Protein AF-A0A4Q4V662-F1 (afdb_monomer)

Foldseek 3Di:
DPPQLVPAAAEAELFAAAEEDPDDPVLNRYDHPVRVVVSVVVVVVVVQVCCCVRVVDRDLPQWDKDKDWFQQADDPPDDRTWMWMWTADPVNSYIYIYTPHGQADLSSVVVVLVVDPDQKDKQADPQKDFPDDDPVVFLVLQQVVQPPPQQFHQFKEDEDDPVCFLVLVDCLQVVFPLSVVQQVVPFDWDGGPVGRPDTFTKGQDQFDDNHIMMGGSVLCCCQQPVDSNSDHGSDDSRVRSRVVSNVVVSVVNRSSNSYMYRQPPNRRDGTMDGNPVVPDDDPVVVVVVVVVVVVVVVVVVVVVVD

Solvent-accessible surface area (backbone atoms only — not comparable to full-atom values): 17093 Å² total; per-residue (Å²): 132,79,75,70,69,89,77,62,70,42,75,47,69,55,70,54,58,71,46,75,40,97,56,72,37,67,91,76,26,24,30,23,70,65,51,56,58,50,46,57,54,48,56,53,53,52,52,39,51,50,34,35,75,74,68,73,35,81,72,79,87,74,51,47,76,52,74,50,72,33,73,50,24,85,53,103,86,56,75,56,55,35,54,26,43,35,42,22,41,91,85,52,47,40,33,38,38,37,41,78,53,47,42,41,69,43,43,44,50,50,47,48,58,73,71,54,89,56,71,59,43,74,51,77,48,91,50,52,41,76,66,49,91,71,68,57,68,51,50,50,46,43,28,61,69,22,69,79,45,81,70,72,25,46,44,27,39,35,56,23,30,81,91,44,46,40,45,83,75,26,69,90,22,64,74,34,69,63,41,36,54,48,36,69,71,62,40,45,74,43,68,21,89,94,34,73,89,48,75,48,36,36,30,68,33,70,50,45,73,70,63,48,31,39,30,30,41,70,57,46,40,55,72,58,48,68,44,79,68,57,52,55,64,63,44,54,48,34,78,50,52,10,50,53,43,26,58,41,29,65,72,70,48,42,51,82,63,17,33,29,27,50,26,48,78,80,18,71,52,58,30,38,41,76,62,57,62,92,74,61,61,54,76,67,45,49,50,54,50,52,52,52,52,51,53,52,50,53,50,58,55,52,72,70,75,112

Structure (mmCIF, N/CA/C/O backbone):
data_AF-A0A4Q4V662-F1
#
_entry.id   AF-A0A4Q4V662-F1
#
loop_
_atom_site.group_PDB
_atom_site.id
_atom_site.type_symbol
_atom_site.label_atom_id
_atom_site.label_alt_id
_atom_site.label_comp_id
_atom_site.label_asym_id
_atom_site.label_entity_id
_atom_site.label_seq_id
_atom_site.pdbx_PDB_ins_code
_atom_site.Cartn_x
_atom_site.Cartn_y
_atom_site.Cartn_z
_atom_site.occupancy
_atom_site.B_iso_or_equiv
_atom_site.auth_seq_id
_atom_site.auth_comp_id
_atom_site.auth_asym_id
_atom_site.auth_atom_id
_atom_site.pdbx_PDB_model_num
ATOM 1 N N . MET A 1 1 ? 2.921 22.093 -4.731 1.00 27.72 1 MET A N 1
ATOM 2 C CA . MET A 1 1 ? 1.756 22.205 -5.634 1.00 27.72 1 MET A CA 1
ATOM 3 C C . MET A 1 1 ? 1.047 20.863 -5.575 1.00 27.72 1 MET A C 1
ATOM 5 O O . MET A 1 1 ? 1.498 19.914 -6.200 1.00 27.72 1 MET A O 1
ATOM 9 N N . LEU A 1 2 ? 0.056 20.738 -4.691 1.00 30.36 2 LEU A N 1
ATOM 10 C CA . LEU A 1 2 ? -0.769 19.536 -4.606 1.00 30.36 2 LEU A CA 1
ATOM 11 C C . LEU A 1 2 ? -1.528 19.441 -5.933 1.00 30.36 2 LEU A C 1
ATOM 13 O O . LEU A 1 2 ? -2.291 20.354 -6.249 1.00 30.36 2 LEU A O 1
ATOM 17 N N . LEU A 1 3 ? -1.300 18.381 -6.717 1.00 37.06 3 LEU A N 1
ATOM 18 C CA . LEU A 1 3 ? -2.318 17.898 -7.656 1.00 37.06 3 LEU A CA 1
ATOM 19 C C . LEU A 1 3 ? -3.638 17.954 -6.892 1.00 37.06 3 LEU A C 1
ATOM 21 O O . LEU A 1 3 ? -3.688 17.437 -5.774 1.00 37.06 3 LEU A O 1
ATOM 25 N N . SER A 1 4 ? -4.630 18.677 -7.416 1.00 36.75 4 SER A N 1
ATOM 26 C CA . SER A 1 4 ? -5.876 18.938 -6.701 1.00 36.75 4 SER A CA 1
ATOM 27 C C . SER A 1 4 ? -6.369 17.634 -6.080 1.00 36.75 4 SER A C 1
ATOM 29 O O . SER A 1 4 ? -6.682 16.687 -6.802 1.00 36.75 4 SER A O 1
ATOM 31 N N . SER A 1 5 ? -6.433 17.577 -4.751 1.00 46.03 5 SER A N 1
ATOM 32 C CA . SER A 1 5 ? -6.969 16.439 -3.997 1.00 46.03 5 SER A CA 1
ATOM 33 C C . SER A 1 5 ? -8.389 16.056 -4.439 1.00 46.03 5 SER A C 1
ATOM 35 O O . SER A 1 5 ? -8.833 14.955 -4.150 1.00 46.03 5 SER A O 1
ATOM 37 N N . ALA A 1 6 ? -9.047 16.922 -5.215 1.00 42.94 6 ALA A N 1
ATOM 38 C CA . ALA A 1 6 ? -10.372 16.801 -5.805 1.00 42.94 6 ALA A CA 1
ATOM 39 C C . ALA A 1 6 ? -10.644 15.569 -6.704 1.00 42.94 6 ALA A C 1
ATOM 41 O O . ALA A 1 6 ? -11.787 15.404 -7.118 1.00 42.94 6 ALA A O 1
ATOM 42 N N . GLN A 1 7 ? -9.666 14.708 -7.028 1.00 70.12 7 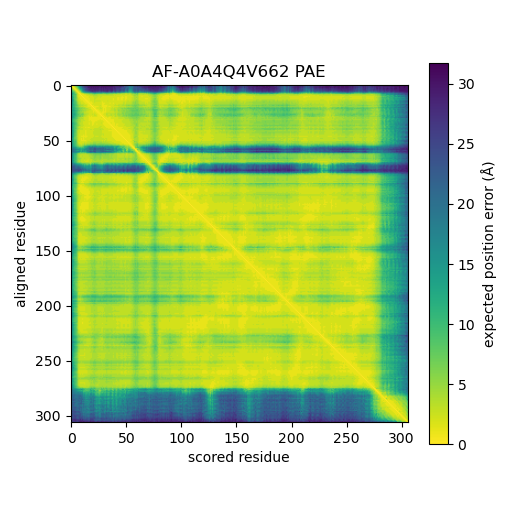GLN A N 1
ATOM 43 C CA . GLN A 1 7 ? -9.906 13.486 -7.830 1.00 70.12 7 GLN A CA 1
ATOM 44 C C . GLN A 1 7 ? -9.628 12.157 -7.104 1.00 70.12 7 GLN A C 1
ATOM 46 O O . GLN A 1 7 ? -9.981 11.099 -7.626 1.00 70.12 7 GLN A O 1
ATOM 51 N N . CYS A 1 8 ? -9.024 12.165 -5.913 1.00 86.44 8 CYS A N 1
ATOM 52 C CA . CYS A 1 8 ? -8.667 10.927 -5.213 1.00 86.44 8 CYS A CA 1
ATOM 53 C C . CYS A 1 8 ? -9.748 10.533 -4.206 1.00 86.44 8 CYS A C 1
ATOM 55 O O . CYS A 1 8 ? -10.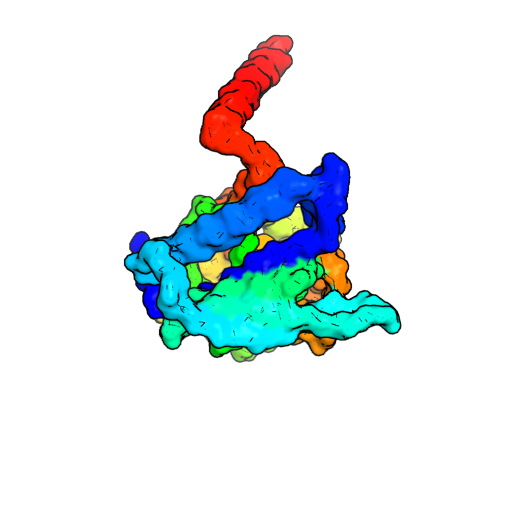078 11.308 -3.321 1.00 86.44 8 CYS A O 1
ATOM 57 N N . ARG A 1 9 ? -10.254 9.298 -4.265 1.00 92.56 9 ARG A N 1
ATOM 58 C CA . ARG A 1 9 ? -11.144 8.773 -3.217 1.00 92.56 9 ARG A CA 1
ATOM 59 C C . ARG A 1 9 ? -10.340 8.216 -2.046 1.00 92.56 9 ARG A C 1
ATOM 61 O O . ARG A 1 9 ? -9.375 7.480 -2.243 1.00 92.56 9 ARG A O 1
ATOM 68 N N . PHE A 1 10 ? -10.777 8.514 -0.828 1.00 95.31 10 PHE A N 1
ATOM 69 C CA . PHE A 1 10 ? -10.142 8.078 0.411 1.00 95.31 10 PHE A CA 1
ATOM 70 C C . PHE A 1 10 ? -11.000 7.028 1.108 1.00 95.31 10 PHE A C 1
ATOM 72 O O . PHE A 1 10 ? -12.109 7.311 1.559 1.00 95.31 10 PHE A O 1
ATOM 79 N N . ILE A 1 11 ? -10.461 5.817 1.251 1.00 97.50 11 ILE A N 1
ATOM 80 C CA . ILE A 1 11 ? -11.049 4.768 2.088 1.00 97.50 11 ILE A CA 1
ATOM 81 C C . ILE A 1 11 ? -10.159 4.599 3.316 1.00 97.50 11 ILE A C 1
ATOM 83 O O . ILE A 1 11 ? -9.019 4.148 3.216 1.00 97.50 11 ILE A O 1
ATOM 87 N N . VAL A 1 12 ? -10.678 4.968 4.484 1.00 97.50 12 VAL A N 1
ATOM 88 C CA . VAL A 1 12 ? -9.949 4.927 5.754 1.00 97.50 12 VAL A CA 1
ATOM 89 C C . VAL A 1 12 ? -10.517 3.811 6.616 1.00 97.50 12 VAL A C 1
ATOM 91 O O . VAL A 1 12 ? -11.622 3.917 7.146 1.00 97.50 12 VAL A O 1
ATOM 94 N N . VAL A 1 13 ? -9.753 2.733 6.774 1.00 97.81 13 VAL A N 1
ATOM 95 C CA . VAL A 1 13 ? -10.144 1.620 7.645 1.00 97.81 13 VAL A CA 1
ATOM 96 C C . VAL A 1 13 ? -9.632 1.877 9.057 1.00 97.81 13 VAL A C 1
ATOM 98 O O . VAL A 1 13 ? -8.428 1.834 9.310 1.00 97.81 13 VAL A O 1
ATOM 101 N N . ILE A 1 14 ? -10.553 2.123 9.986 1.00 96.81 14 ILE A N 1
ATOM 102 C CA . ILE A 1 14 ? -10.256 2.262 11.414 1.00 96.81 14 ILE A CA 1
ATOM 103 C C . ILE A 1 14 ? -10.488 0.893 12.054 1.00 96.81 14 ILE A C 1
ATOM 105 O O . ILE A 1 14 ? -11.561 0.601 12.579 1.00 96.81 14 ILE A O 1
ATOM 109 N N . ASP A 1 15 ? -9.483 0.024 11.940 1.00 94.62 15 ASP A N 1
ATOM 110 C CA . ASP A 1 15 ? -9.512 -1.314 12.538 1.00 94.62 15 ASP A CA 1
ATOM 111 C C . ASP A 1 15 ? -9.523 -1.244 14.074 1.00 94.62 15 ASP A C 1
ATOM 113 O O . ASP A 1 15 ? -9.111 -0.250 14.670 1.00 94.62 15 ASP A O 1
ATOM 117 N N . THR A 1 16 ? -9.976 -2.315 14.719 1.00 94.38 16 THR A N 1
ATOM 118 C CA . THR A 1 16 ? -10.181 -2.379 16.173 1.00 94.38 16 THR A CA 1
ATOM 119 C C . THR A 1 16 ? -9.199 -3.343 16.858 1.00 94.38 16 THR A C 1
ATOM 121 O O . THR A 1 16 ? -8.235 -3.822 16.257 1.00 94.38 16 THR A O 1
ATOM 124 N N . TYR A 1 17 ? -9.398 -3.618 18.146 1.00 94.00 17 TYR A N 1
ATOM 125 C CA . TYR A 1 17 ? -8.633 -4.580 18.941 1.00 94.00 17 TYR A CA 1
ATOM 126 C C . TYR A 1 17 ? -9.434 -5.867 19.214 1.00 94.00 17 TYR A C 1
ATOM 128 O O . TYR A 1 17 ? -10.649 -5.909 19.066 1.00 94.00 17 TYR A O 1
ATOM 136 N N . ASP A 1 18 ? -8.740 -6.946 19.580 1.00 92.06 18 ASP A N 1
ATOM 137 C CA . ASP A 1 18 ? -9.339 -8.251 19.891 1.00 92.06 18 ASP A CA 1
ATOM 138 C C . ASP A 1 18 ? -9.824 -8.337 21.345 1.00 92.06 18 ASP A C 1
ATOM 140 O O . ASP A 1 18 ? -10.855 -8.944 21.618 1.00 92.06 18 ASP A O 1
ATOM 144 N N . ARG A 1 19 ? -9.049 -7.800 22.299 1.00 94.44 19 ARG A N 1
ATOM 145 C CA . ARG A 1 19 ? -9.362 -7.906 23.734 1.00 94.44 19 ARG A CA 1
ATOM 146 C C . ARG A 1 19 ? -8.679 -6.845 24.590 1.00 94.44 19 ARG A C 1
ATOM 148 O O . ARG A 1 19 ? -7.646 -6.288 24.213 1.00 94.44 19 ARG A O 1
ATOM 155 N N . ILE A 1 20 ? -9.214 -6.656 25.792 1.00 96.62 20 ILE A N 1
ATOM 156 C CA . ILE A 1 20 ? -8.623 -5.832 26.847 1.00 96.62 20 ILE A CA 1
ATOM 157 C C . ILE A 1 20 ? -7.836 -6.741 27.798 1.00 96.62 20 ILE A C 1
ATOM 159 O O . ILE A 1 20 ? -8.311 -7.807 28.181 1.00 96.62 20 ILE A O 1
ATOM 163 N N . GLY A 1 21 ? -6.615 -6.351 28.156 1.00 95.56 21 GLY A N 1
ATOM 164 C CA . GLY A 1 21 ? -5.766 -7.089 29.089 1.00 95.56 21 GLY A CA 1
ATOM 165 C C . GLY A 1 21 ? -4.893 -6.174 29.951 1.00 95.56 21 GLY A C 1
ATOM 166 O O . GLY A 1 21 ? -4.916 -4.956 29.783 1.00 95.56 21 GLY A O 1
ATOM 167 N N . PRO A 1 22 ? -4.086 -6.745 30.863 1.00 93.69 22 PRO A N 1
ATOM 168 C CA . PRO A 1 22 ? -3.303 -5.965 31.827 1.00 93.69 22 PRO A CA 1
ATOM 169 C C . PRO A 1 22 ? -2.137 -5.200 31.185 1.00 93.69 22 PRO A C 1
ATOM 171 O O . PRO A 1 22 ? -1.681 -4.194 31.713 1.00 93.69 22 PRO A O 1
ATOM 174 N N . GLN A 1 23 ? -1.651 -5.664 30.032 1.00 92.12 23 GLN A N 1
ATOM 175 C CA . GLN A 1 23 ? -0.548 -5.054 29.291 1.00 92.12 23 GLN A CA 1
ATOM 176 C C . GLN A 1 23 ? -0.901 -4.926 27.810 1.00 92.12 23 GLN A C 1
ATOM 178 O O . GLN A 1 23 ? -1.574 -5.796 27.243 1.00 92.12 23 GLN A O 1
ATOM 183 N N . ALA A 1 24 ? -0.406 -3.871 27.164 1.00 89.12 24 ALA A N 1
ATOM 184 C CA . ALA A 1 24 ? -0.595 -3.665 25.735 1.00 89.12 24 ALA A CA 1
ATOM 185 C C . ALA A 1 24 ? 0.235 -4.674 24.920 1.00 89.12 24 ALA A C 1
ATOM 187 O O . ALA A 1 24 ? 1.457 -4.748 25.037 1.00 89.12 24 ALA A O 1
ATOM 188 N N . ARG A 1 25 ? -0.428 -5.435 24.043 1.00 90.12 25 ARG A N 1
ATOM 189 C CA . ARG A 1 25 ? 0.208 -6.288 23.024 1.00 90.12 25 ARG A CA 1
ATOM 190 C C . ARG A 1 25 ? -0.452 -6.014 21.678 1.00 90.12 25 ARG A C 1
ATOM 192 O O . ARG A 1 25 ? -1.149 -6.868 21.133 1.00 90.12 25 ARG A O 1
ATOM 199 N N . LEU A 1 26 ? -0.212 -4.820 21.137 1.00 86.25 26 LEU A N 1
ATOM 200 C CA . LEU A 1 26 ? -0.914 -4.286 19.960 1.00 86.25 26 LEU A CA 1
ATOM 201 C C . LEU A 1 26 ? -0.849 -5.219 18.738 1.00 86.25 26 LEU A C 1
ATOM 203 O O . LEU A 1 26 ? -1.862 -5.470 18.093 1.00 86.25 26 LEU A O 1
ATOM 207 N N . LYS A 1 27 ? 0.313 -5.839 18.471 1.00 81.94 27 LYS A N 1
ATOM 208 C CA . LYS A 1 27 ? 0.461 -6.823 17.376 1.00 81.94 27 LYS A CA 1
ATOM 209 C C . LYS A 1 27 ? -0.446 -8.052 17.534 1.00 81.94 27 LYS A C 1
ATOM 211 O O . LYS A 1 27 ? -0.837 -8.655 16.542 1.00 81.94 27 LYS A O 1
ATOM 216 N N . LYS A 1 28 ? -0.787 -8.413 18.774 1.00 86.25 28 LYS A N 1
ATOM 217 C CA . LYS A 1 28 ? -1.685 -9.524 19.123 1.00 86.25 28 LYS A CA 1
ATOM 218 C C . LYS A 1 28 ? -3.123 -9.063 19.393 1.00 86.25 28 LYS A C 1
ATOM 220 O O . LYS A 1 28 ? -3.890 -9.827 19.967 1.00 86.25 28 LYS A O 1
ATOM 225 N N . GLY A 1 29 ? -3.459 -7.818 19.042 1.00 89.81 29 GLY A N 1
ATOM 226 C CA . GLY A 1 29 ? -4.796 -7.258 19.225 1.00 89.81 29 GLY A CA 1
ATOM 227 C C . GLY A 1 29 ? -5.187 -7.002 20.680 1.00 89.81 29 GLY A C 1
ATOM 228 O O . GLY A 1 29 ? -6.369 -6.896 20.969 1.00 89.81 29 GLY A O 1
ATOM 229 N N . GLN A 1 30 ? -4.236 -6.920 21.613 1.00 93.94 30 GLN A N 1
ATOM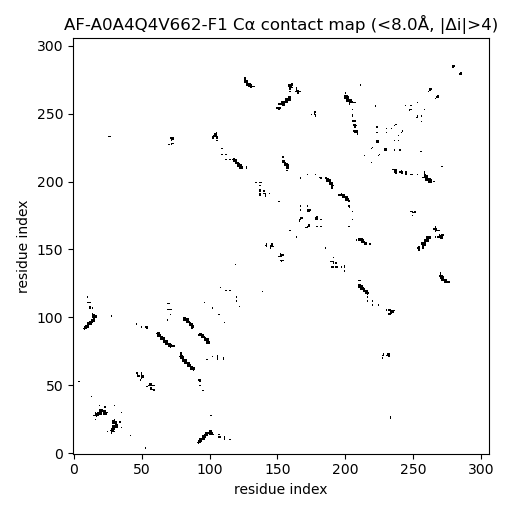 230 C CA . GLN A 1 30 ? -4.549 -6.666 23.020 1.00 93.94 30 GLN A CA 1
ATOM 231 C C . GLN A 1 30 ? -4.215 -5.224 23.403 1.00 93.94 30 GLN A C 1
ATOM 233 O O . GLN A 1 30 ? -3.067 -4.797 23.246 1.00 93.94 30 GLN A O 1
ATOM 238 N N . VAL A 1 31 ? -5.192 -4.513 23.960 1.00 94.06 31 VAL A N 1
ATOM 239 C CA . VAL A 1 31 ? -5.039 -3.160 24.525 1.00 94.06 31 VAL A CA 1
ATOM 240 C C . VAL A 1 31 ? -5.230 -3.189 26.042 1.00 94.06 31 VAL A C 1
ATOM 242 O O . VAL A 1 31 ? -5.725 -4.174 26.587 1.00 94.06 31 VAL A O 1
ATOM 245 N N . THR A 1 32 ? -4.824 -2.130 26.741 1.00 94.69 32 THR A N 1
ATOM 246 C CA . THR A 1 32 ? -5.181 -1.936 28.156 1.00 94.69 32 THR A CA 1
ATOM 247 C C . THR A 1 32 ? -6.570 -1.311 28.285 1.00 94.69 32 THR A C 1
ATOM 249 O O . THR A 1 32 ? -7.119 -0.816 27.302 1.00 94.69 32 THR A O 1
ATOM 252 N N . ALA A 1 33 ? -7.139 -1.288 29.495 1.00 95.00 33 ALA A N 1
ATOM 253 C CA . ALA A 1 33 ? -8.409 -0.599 29.743 1.00 95.00 33 ALA A CA 1
ATOM 254 C C . ALA A 1 33 ? -8.332 0.899 29.396 1.00 95.00 33 ALA A C 1
ATOM 256 O O . ALA A 1 33 ? -9.274 1.453 28.838 1.00 95.00 33 ALA A O 1
ATOM 257 N N . GLN A 1 34 ? -7.188 1.538 29.671 1.00 92.19 34 GLN A N 1
ATOM 258 C CA . GLN A 1 34 ? -6.940 2.914 29.244 1.00 92.19 34 GLN A CA 1
ATOM 259 C C . GLN A 1 34 ? -6.870 3.019 27.717 1.00 92.19 34 GLN A C 1
ATOM 261 O O . GLN A 1 34 ? -7.585 3.825 27.141 1.00 92.19 34 GLN A O 1
ATOM 266 N N . GLY A 1 35 ? -6.117 2.136 27.051 1.00 91.31 35 GLY A N 1
ATOM 267 C CA . GLY A 1 35 ? -6.028 2.135 25.589 1.00 91.31 35 GLY A CA 1
ATOM 268 C C . GLY A 1 35 ? -7.377 1.913 24.895 1.00 91.31 35 GLY A C 1
ATOM 269 O O . GLY A 1 35 ? -7.625 2.498 23.848 1.00 91.31 35 GLY A O 1
ATOM 270 N N . ALA A 1 36 ? -8.273 1.120 25.488 1.00 93.56 36 ALA A N 1
ATOM 271 C CA . ALA A 1 36 ? -9.641 0.954 25.000 1.00 93.56 36 ALA A CA 1
ATOM 272 C C . ALA A 1 36 ? -10.461 2.255 25.082 1.00 93.56 36 ALA A C 1
ATOM 274 O O . ALA A 1 36 ? -11.203 2.556 24.149 1.00 93.56 36 ALA A O 1
ATOM 275 N N . ARG A 1 37 ? -10.303 3.039 26.161 1.00 93.25 37 ARG A N 1
ATOM 276 C CA . ARG A 1 37 ? -10.927 4.367 26.298 1.00 93.25 37 ARG A CA 1
ATOM 277 C C . ARG A 1 37 ? -10.335 5.367 25.307 1.00 93.25 37 ARG A C 1
ATOM 279 O O . ARG A 1 37 ? -11.082 6.026 24.588 1.00 93.25 37 ARG A O 1
ATOM 286 N N . ASP A 1 38 ? -9.008 5.420 25.215 1.00 91.31 38 ASP A N 1
ATOM 287 C CA . ASP A 1 38 ? -8.292 6.326 24.310 1.00 91.31 38 ASP A CA 1
ATOM 288 C C . ASP A 1 38 ? -8.628 6.042 22.842 1.00 91.31 38 ASP A C 1
ATOM 290 O O . ASP A 1 38 ? -8.706 6.961 22.030 1.00 91.31 38 ASP A O 1
ATOM 294 N N . PHE A 1 39 ? -8.887 4.777 22.495 1.00 92.44 39 PHE A N 1
ATOM 295 C CA . PHE A 1 39 ? -9.248 4.380 21.138 1.00 92.44 39 PHE A CA 1
ATOM 296 C C . PHE A 1 39 ? -10.558 5.024 20.651 1.00 92.44 39 PHE A C 1
ATOM 298 O O . PHE A 1 39 ? -10.668 5.372 19.474 1.00 92.44 39 PHE A O 1
ATOM 305 N N . VAL A 1 40 ? -11.531 5.248 21.543 1.00 91.69 40 VAL A N 1
ATOM 306 C CA . VAL A 1 40 ? -12.786 5.941 21.199 1.00 91.69 40 VAL A CA 1
ATOM 307 C C . VAL A 1 40 ? -12.505 7.389 20.790 1.00 91.69 40 VAL A C 1
ATOM 309 O O . VAL A 1 40 ? -12.981 7.844 19.747 1.00 91.69 40 VAL A O 1
ATOM 312 N N . ALA A 1 41 ? -11.681 8.092 21.572 1.00 91.56 41 ALA A N 1
ATOM 313 C CA . ALA A 1 41 ? -11.255 9.453 21.258 1.00 91.56 41 ALA A CA 1
ATOM 314 C C . ALA A 1 41 ? -10.403 9.495 19.980 1.00 91.56 41 ALA A C 1
ATOM 316 O O . ALA A 1 41 ? -10.650 10.322 19.105 1.00 91.56 41 ALA A O 1
ATOM 317 N N . TYR A 1 42 ? -9.461 8.558 19.826 1.00 91.81 42 TYR A N 1
ATOM 318 C CA . TYR A 1 42 ? -8.628 8.420 18.631 1.00 91.81 42 TYR A CA 1
ATOM 319 C C . TYR A 1 42 ? -9.470 8.283 17.361 1.00 91.81 42 TYR A C 1
ATOM 321 O O . TYR A 1 42 ? -9.253 9.026 16.409 1.00 91.81 42 TYR A O 1
ATOM 329 N N . LYS A 1 43 ? -10.463 7.386 17.357 1.00 93.44 43 LYS A N 1
ATOM 330 C CA . LYS A 1 43 ? -11.372 7.182 16.222 1.00 93.44 43 LYS A CA 1
ATOM 331 C C . LYS A 1 43 ? -12.090 8.478 15.838 1.00 93.44 43 LYS A C 1
ATOM 333 O O . LYS A 1 43 ? -12.133 8.823 14.660 1.00 93.44 43 LYS A O 1
ATOM 338 N N . SER A 1 44 ? -12.631 9.203 16.818 1.00 92.69 44 SER A N 1
ATOM 339 C CA . SER A 1 44 ? -13.312 10.482 16.576 1.00 92.69 44 SER A CA 1
ATOM 340 C C . SER A 1 44 ? -12.355 11.534 16.004 1.00 92.69 44 SER A C 1
ATOM 342 O O . SER A 1 44 ? -12.641 12.143 14.973 1.00 92.69 44 SER A O 1
ATOM 344 N N . ASN A 1 45 ? -11.178 11.685 16.613 1.00 93.00 45 ASN A N 1
ATOM 345 C CA . ASN A 1 45 ? -10.170 12.660 16.197 1.00 93.00 45 ASN A CA 1
ATOM 346 C C . ASN A 1 45 ? -9.609 12.353 14.803 1.00 93.00 45 ASN A C 1
ATOM 348 O O . ASN A 1 45 ? -9.454 13.264 13.998 1.00 93.00 45 ASN A O 1
ATOM 352 N N . ALA A 1 46 ? -9.360 11.078 14.489 1.00 92.81 46 ALA A N 1
ATOM 353 C CA . ALA A 1 46 ? -8.888 10.652 13.176 1.00 92.81 46 ALA A CA 1
ATOM 354 C C . ALA A 1 46 ? -9.912 10.968 12.078 1.00 92.81 46 ALA A C 1
ATOM 356 O O . ALA A 1 46 ? -9.543 11.494 11.032 1.00 92.81 46 ALA A O 1
ATOM 357 N N . LYS A 1 47 ? -11.203 10.704 12.319 1.00 93.69 47 LYS A N 1
ATOM 358 C CA . LYS A 1 47 ? -12.261 11.053 11.360 1.00 93.69 47 LYS A CA 1
ATOM 359 C C . LYS A 1 47 ? -12.338 12.557 11.115 1.00 93.69 47 LYS A C 1
ATOM 361 O O . LYS A 1 47 ? -12.376 12.967 9.960 1.00 93.69 47 LYS A O 1
ATOM 366 N N . LYS A 1 48 ? -12.330 13.360 12.185 1.00 93.06 48 LYS A N 1
ATOM 367 C CA . LYS A 1 48 ? -12.354 14.828 12.091 1.00 93.06 48 LYS A CA 1
ATOM 368 C C . LYS A 1 48 ? -11.163 15.357 11.298 1.00 93.06 48 LYS A C 1
ATOM 370 O O . LYS A 1 48 ? -11.371 16.090 10.344 1.00 93.06 48 LYS A O 1
ATOM 375 N N . LEU A 1 49 ? -9.953 14.903 11.629 1.00 92.31 49 LEU A N 1
ATOM 376 C CA . LEU A 1 49 ? -8.730 15.295 10.928 1.00 92.31 49 LEU A CA 1
ATOM 377 C C . LEU A 1 49 ? -8.793 14.968 9.430 1.00 92.31 49 LEU A C 1
ATOM 379 O O . LEU A 1 49 ? -8.447 15.792 8.597 1.00 92.31 49 LEU A O 1
ATOM 383 N N . ILE A 1 50 ? -9.239 13.766 9.059 1.00 92.38 50 ILE A N 1
ATOM 384 C CA . ILE A 1 50 ? -9.322 13.403 7.638 1.00 92.38 50 ILE A CA 1
ATOM 385 C C . ILE A 1 50 ? -10.353 14.269 6.907 1.00 92.38 50 ILE A C 1
ATOM 387 O O . ILE A 1 50 ? -10.093 14.698 5.787 1.00 92.38 50 ILE A O 1
ATOM 391 N N . LEU A 1 51 ? -11.505 14.550 7.518 1.00 91.69 51 LEU A N 1
ATOM 392 C CA . LEU A 1 51 ? -12.512 15.419 6.906 1.00 91.69 51 LEU A CA 1
ATOM 393 C C . LEU A 1 51 ? -12.019 16.865 6.764 1.00 91.69 51 LEU A C 1
ATOM 395 O O . LEU A 1 51 ? -12.258 17.474 5.718 1.00 91.69 51 LEU A O 1
ATOM 399 N N . SER A 1 52 ? -11.294 17.392 7.754 1.00 89.94 52 SER A N 1
ATOM 400 C CA . SER A 1 52 ? -10.747 18.749 7.687 1.00 89.94 52 SER A CA 1
ATOM 401 C C . SER A 1 52 ? -9.684 18.860 6.593 1.00 89.94 52 SER A C 1
ATOM 403 O O . SER A 1 52 ? -9.731 19.781 5.785 1.00 89.94 52 SER A O 1
ATOM 405 N N . GLU A 1 53 ? -8.781 17.882 6.491 1.00 89.31 53 GLU A N 1
ATOM 406 C CA . GLU A 1 53 ? -7.689 17.896 5.507 1.00 89.31 53 GLU A CA 1
ATOM 407 C C . GLU A 1 53 ? -8.164 17.606 4.073 1.00 89.31 53 GLU A C 1
ATOM 409 O O . GLU A 1 53 ? -7.697 18.223 3.117 1.00 89.31 53 GLU A O 1
ATOM 414 N N . VAL A 1 54 ? -9.093 16.662 3.894 1.00 86.56 54 VAL A N 1
ATOM 415 C CA . VAL A 1 54 ? -9.496 16.180 2.560 1.00 86.56 54 VAL A CA 1
ATOM 416 C C . VAL A 1 54 ? -10.709 16.924 2.015 1.00 86.56 54 VAL A C 1
ATOM 418 O O . VAL A 1 54 ? -10.770 17.224 0.822 1.00 86.56 54 VAL A O 1
ATOM 421 N N . CYS A 1 55 ? -11.693 17.205 2.868 1.00 83.12 55 CYS A N 1
ATOM 422 C CA . CYS A 1 55 ? -12.950 17.829 2.464 1.00 83.12 55 CYS A CA 1
ATOM 423 C C . CYS A 1 55 ? -13.025 19.312 2.826 1.00 83.12 55 CYS A C 1
ATOM 425 O O . CYS A 1 55 ? -14.001 19.946 2.430 1.00 83.12 55 CYS A O 1
ATOM 427 N N . GLN A 1 56 ? -12.054 19.852 3.577 1.00 78.62 56 GLN A N 1
ATOM 428 C CA . GLN A 1 56 ? -12.128 21.201 4.157 1.00 78.62 56 GLN A CA 1
ATOM 429 C C . GLN A 1 56 ? -13.415 21.390 4.981 1.00 78.62 56 GLN A C 1
ATOM 431 O O . GLN A 1 56 ? -14.044 22.446 4.957 1.00 78.62 56 GLN A O 1
ATOM 436 N N . ARG A 1 57 ? -13.849 20.325 5.673 1.00 68.06 57 ARG A N 1
ATOM 437 C CA . ARG A 1 57 ? -15.053 20.300 6.515 1.00 68.06 57 ARG A CA 1
ATOM 438 C C . ARG A 1 57 ? -14.691 19.832 7.916 1.00 68.06 57 ARG A C 1
ATOM 440 O O . ARG A 1 57 ? -14.115 18.760 8.064 1.00 68.06 57 ARG A O 1
ATOM 447 N N . ASP A 1 58 ? -15.123 20.573 8.929 1.00 62.97 58 ASP A N 1
ATOM 448 C CA . ASP A 1 58 ? -14.878 20.217 10.335 1.00 62.97 58 ASP A CA 1
ATOM 449 C C . ASP A 1 58 ? -15.939 19.276 10.936 1.00 62.97 58 ASP A C 1
ATOM 451 O O . ASP A 1 58 ? -15.753 18.731 12.028 1.00 62.97 58 ASP A O 1
ATOM 455 N N . GLU A 1 59 ? -17.051 19.033 10.234 1.00 63.25 59 GLU A N 1
ATOM 456 C CA . GLU A 1 59 ? -18.212 18.358 10.818 1.00 63.25 59 GLU A CA 1
ATOM 457 C C . GLU A 1 59 ? -18.458 16.945 10.274 1.00 63.25 59 GLU A C 1
ATOM 459 O O . GLU A 1 59 ? -18.662 16.718 9.081 1.00 63.25 59 GLU A O 1
ATOM 464 N N . THR A 1 60 ? -18.541 15.978 11.193 1.00 65.31 60 THR A N 1
ATOM 465 C CA . THR A 1 60 ? -18.956 14.590 10.923 1.00 65.31 60 THR A CA 1
ATOM 466 C C . THR A 1 60 ? -20.477 14.417 10.814 1.00 65.31 60 THR A C 1
ATOM 468 O O . THR A 1 60 ? -20.937 13.315 10.532 1.00 65.31 60 THR A O 1
ATOM 471 N N . CYS A 1 61 ? -21.270 15.461 11.082 1.00 58.16 61 CYS A N 1
ATOM 472 C CA . CYS A 1 61 ? -22.717 15.354 11.315 1.00 58.16 61 CYS A CA 1
ATOM 473 C C . CYS A 1 61 ? -23.555 15.024 10.065 1.00 58.16 61 CYS A C 1
ATOM 475 O O . CYS A 1 61 ? -24.709 14.645 10.210 1.00 58.16 61 CYS A O 1
ATOM 477 N N . ASN A 1 62 ? -22.977 15.093 8.861 1.00 76.62 62 ASN A N 1
ATOM 478 C CA . ASN A 1 62 ? -23.685 14.872 7.591 1.00 76.62 62 ASN A CA 1
ATOM 479 C C . ASN A 1 62 ? -23.161 13.661 6.796 1.00 76.62 62 ASN A C 1
ATOM 481 O O . ASN A 1 62 ? -23.217 13.649 5.565 1.00 76.62 62 ASN A O 1
ATOM 485 N N . LEU A 1 63 ? -22.591 12.660 7.474 1.00 90.50 63 LEU A N 1
ATOM 486 C CA . LEU A 1 63 ? -22.120 11.441 6.813 1.00 90.50 63 LEU A CA 1
ATOM 487 C C . LEU A 1 63 ? -23.279 10.464 6.581 1.00 90.50 63 LEU A C 1
ATOM 489 O O . LEU A 1 63 ? -24.040 10.160 7.497 1.00 90.50 63 LEU A O 1
ATOM 493 N N . GLY A 1 64 ? -23.374 9.935 5.361 1.00 93.31 64 GLY A N 1
ATOM 494 C CA . GLY A 1 64 ? -24.222 8.783 5.069 1.00 93.31 64 GLY A CA 1
ATOM 495 C C . GLY A 1 64 ? -23.670 7.529 5.742 1.00 93.31 64 GLY A C 1
ATOM 496 O O . GLY A 1 64 ? -22.464 7.431 5.983 1.00 93.31 64 GLY A O 1
ATOM 497 N N . GLN A 1 65 ? -24.544 6.566 6.032 1.00 95.75 65 GLN A N 1
ATOM 498 C CA . GLN A 1 65 ? -24.174 5.318 6.693 1.00 95.75 65 GLN A CA 1
ATOM 499 C C . GLN A 1 65 ? -24.609 4.107 5.869 1.00 95.75 65 GLN A C 1
ATOM 501 O O . GLN A 1 65 ? -25.700 4.081 5.304 1.00 95.75 65 GLN A O 1
ATOM 506 N N . SER A 1 66 ? -23.765 3.080 5.832 1.00 96.25 66 SER A N 1
ATOM 507 C CA . SER A 1 66 ? -24.132 1.757 5.329 1.00 96.25 66 SER A CA 1
ATOM 508 C C . SER A 1 66 ? -23.439 0.648 6.127 1.00 96.25 66 SER A C 1
ATOM 510 O O . SER A 1 66 ? -22.666 0.911 7.053 1.00 96.25 66 SER A O 1
ATOM 512 N N . GLN A 1 67 ? -23.772 -0.599 5.808 1.00 96.38 67 GLN A N 1
ATOM 513 C CA . GLN A 1 67 ? -23.210 -1.799 6.420 1.00 96.38 67 GLN A CA 1
ATOM 514 C C . GLN A 1 67 ? -22.691 -2.734 5.332 1.00 96.38 67 GLN A C 1
ATOM 516 O O . GLN A 1 67 ? -23.174 -2.713 4.199 1.00 96.38 67 GLN A O 1
ATOM 521 N N . GLY A 1 68 ? -21.719 -3.565 5.684 1.00 95.06 68 GLY A N 1
ATOM 522 C CA . GLY A 1 68 ? -21.200 -4.603 4.806 1.00 95.06 68 GLY A CA 1
ATOM 523 C C . GLY A 1 68 ? -20.457 -5.678 5.584 1.00 95.06 68 GLY A C 1
ATOM 524 O O . GLY A 1 68 ? -20.374 -5.629 6.810 1.00 95.06 68 GLY A O 1
ATOM 525 N N . GLN A 1 69 ? -19.914 -6.654 4.861 1.00 94.50 69 GLN A N 1
ATOM 526 C CA . GLN A 1 69 ? -19.199 -7.784 5.444 1.00 94.50 69 GLN A CA 1
ATOM 527 C C . GLN A 1 69 ? -17.779 -7.882 4.897 1.00 94.50 69 GLN A C 1
ATOM 529 O O . GLN A 1 69 ? -17.556 -7.914 3.688 1.00 94.50 69 GLN A O 1
ATOM 534 N N . ALA A 1 70 ? -16.808 -7.932 5.805 1.00 92.31 70 ALA A N 1
ATOM 535 C CA . ALA A 1 70 ? -15.410 -8.176 5.497 1.00 92.31 70 ALA A CA 1
ATOM 536 C C . ALA A 1 70 ? -15.094 -9.661 5.667 1.00 92.31 70 ALA A C 1
ATOM 538 O O . ALA A 1 70 ? -15.415 -10.262 6.689 1.00 92.31 70 ALA A O 1
ATOM 539 N N . GLU A 1 71 ? -14.394 -10.245 4.700 1.00 88.44 71 GLU A N 1
ATOM 540 C CA . GLU A 1 71 ? -13.857 -11.599 4.822 1.00 88.44 71 GLU A CA 1
ATOM 541 C C . GLU A 1 71 ? -12.866 -11.677 6.010 1.00 88.44 71 GLU A C 1
ATOM 543 O O . GLU A 1 71 ? -11.880 -10.931 6.062 1.00 88.44 71 GLU A O 1
ATOM 548 N N . TYR A 1 72 ? -13.070 -12.619 6.934 1.00 81.44 72 TYR A N 1
ATOM 549 C CA . TYR A 1 72 ? -12.374 -12.684 8.230 1.00 81.44 72 TYR A CA 1
ATOM 550 C C . TYR A 1 72 ? -11.238 -13.723 8.319 1.00 81.44 72 TYR A C 1
ATOM 552 O O . TYR A 1 72 ? -10.630 -13.926 9.374 1.00 81.44 72 TYR A O 1
ATOM 560 N N . GLY A 1 73 ? -10.891 -14.347 7.189 1.00 69.50 73 GLY A N 1
ATOM 561 C CA . GLY A 1 73 ? -9.905 -15.431 7.134 1.00 69.50 73 GLY A CA 1
ATOM 562 C C . GLY A 1 73 ? -10.435 -16.735 7.748 1.00 69.50 73 GLY A C 1
ATOM 563 O O . GLY A 1 73 ? -11.557 -16.795 8.238 1.00 69.50 73 GLY A O 1
ATOM 564 N N . TYR A 1 74 ? -9.645 -17.812 7.692 1.00 59.91 74 TYR A N 1
ATOM 565 C CA . TYR A 1 74 ? -10.089 -19.138 8.143 1.00 59.91 74 TYR A CA 1
ATOM 566 C C . TYR A 1 74 ? -9.811 -19.393 9.623 1.00 59.91 74 TYR A C 1
ATOM 568 O O . TYR A 1 74 ? -8.661 -19.366 10.070 1.00 59.91 74 TYR A O 1
ATOM 576 N N . ARG A 1 75 ? -10.871 -19.745 10.353 1.00 58.56 75 ARG A N 1
ATOM 577 C CA . ARG A 1 75 ? -10.825 -20.632 11.518 1.00 58.56 75 ARG A CA 1
ATOM 578 C C . ARG A 1 75 ? -11.894 -21.709 11.316 1.00 58.56 75 ARG A C 1
ATOM 580 O O . ARG A 1 75 ? -12.999 -21.341 10.935 1.00 58.56 75 ARG A O 1
ATOM 587 N N . PRO A 1 76 ? -11.618 -22.993 11.602 1.00 50.00 76 PRO A N 1
ATOM 588 C CA . PRO A 1 76 ? -12.574 -24.088 11.388 1.00 50.00 76 PRO A CA 1
ATOM 589 C C . PRO A 1 76 ? -13.931 -23.932 12.101 1.00 50.00 76 PRO A C 1
ATOM 591 O O . PRO A 1 76 ? -14.860 -24.668 11.800 1.00 50.00 76 PRO A O 1
ATOM 594 N N . THR A 1 77 ? -14.040 -23.019 13.069 1.00 53.56 77 THR A N 1
ATOM 595 C CA . THR A 1 77 ? -15.169 -22.904 14.004 1.00 53.56 77 THR A CA 1
ATOM 596 C C . THR A 1 77 ? -15.829 -21.520 14.038 1.00 53.56 77 THR A C 1
ATOM 598 O O . THR A 1 77 ? -16.726 -21.309 14.848 1.00 53.56 77 THR A O 1
ATOM 601 N N . GLU A 1 78 ? -15.409 -20.559 13.206 1.00 59.03 78 GLU A N 1
ATOM 602 C CA . GLU A 1 78 ? -15.941 -19.186 13.232 1.00 59.03 78 GLU A CA 1
ATOM 603 C C . GLU A 1 78 ? -16.495 -18.752 11.868 1.00 59.03 78 GLU A C 1
ATOM 605 O O . GLU A 1 78 ? -16.010 -19.169 10.818 1.00 59.03 78 GLU A O 1
ATOM 610 N N . VAL A 1 79 ? -17.500 -17.871 11.910 1.00 62.75 79 VAL A N 1
ATOM 611 C CA . VAL A 1 79 ? -18.094 -17.199 10.746 1.00 62.75 79 VAL A CA 1
ATOM 612 C C . VAL A 1 79 ? -16.993 -16.548 9.897 1.00 62.75 79 VAL A C 1
ATOM 614 O O . VAL A 1 79 ? -16.158 -15.800 10.408 1.00 62.75 79 VAL A O 1
ATOM 617 N N . TYR A 1 80 ? -17.009 -16.817 8.587 1.00 78.00 80 TYR A N 1
ATOM 618 C CA . TYR A 1 80 ? -16.027 -16.339 7.598 1.00 78.00 80 TYR A CA 1
ATOM 619 C C . TYR A 1 80 ? -16.054 -14.830 7.338 1.00 78.00 80 TYR A C 1
ATOM 621 O O . TYR A 1 80 ? -15.259 -14.324 6.542 1.00 78.00 80 TYR A O 1
ATOM 629 N N . ALA A 1 81 ? -16.970 -14.119 7.980 1.00 87.00 81 ALA A N 1
ATOM 630 C CA . ALA A 1 81 ? -17.274 -12.729 7.730 1.00 87.00 81 ALA A CA 1
ATOM 631 C C . ALA A 1 81 ? -17.378 -11.956 9.044 1.00 87.00 81 ALA A C 1
ATOM 633 O O . ALA A 1 81 ? -17.758 -12.497 10.083 1.00 87.00 81 ALA A O 1
ATOM 634 N N . VAL A 1 82 ? -17.027 -10.679 8.976 1.00 90.81 82 VAL A N 1
ATOM 635 C CA . VAL A 1 82 ? -17.174 -9.717 10.060 1.00 90.81 82 VAL A CA 1
ATOM 636 C C . VAL A 1 82 ? -17.890 -8.502 9.528 1.00 90.81 82 VAL A C 1
ATOM 638 O O . VAL A 1 82 ? -17.451 -7.899 8.549 1.00 90.81 82 VAL A O 1
ATOM 641 N N . ASP A 1 83 ? -18.977 -8.139 10.196 1.00 95.50 83 ASP A N 1
ATOM 642 C CA . ASP A 1 83 ? -19.737 -6.955 9.836 1.00 95.50 83 ASP A CA 1
ATOM 643 C C . ASP A 1 83 ? -18.879 -5.709 10.059 1.00 95.50 83 ASP A C 1
ATOM 645 O O . ASP A 1 83 ? -18.143 -5.603 11.050 1.00 95.50 83 ASP A O 1
ATOM 649 N N . PHE A 1 84 ? -18.985 -4.757 9.145 1.00 97.31 84 PHE A N 1
ATOM 650 C CA . PHE A 1 84 ? -18.416 -3.429 9.290 1.00 97.31 84 PHE A CA 1
ATOM 651 C C . PHE A 1 84 ? -19.474 -2.365 9.036 1.00 97.31 84 PHE A C 1
ATOM 653 O O . PHE A 1 84 ? -20.423 -2.557 8.274 1.00 97.31 84 PHE A O 1
ATOM 660 N N . LEU A 1 85 ? -19.263 -1.213 9.662 1.00 97.69 85 LEU A N 1
ATOM 661 C CA . LEU A 1 85 ? -20.018 0.001 9.396 1.00 97.69 85 LEU A CA 1
ATOM 662 C C . LEU A 1 85 ? -19.202 0.916 8.494 1.00 97.69 85 LEU A C 1
ATOM 664 O O . LEU A 1 85 ? -18.000 1.098 8.701 1.00 97.69 85 LEU A O 1
ATOM 668 N N . THR A 1 86 ? -19.872 1.523 7.527 1.00 97.44 86 THR A N 1
ATOM 669 C CA . THR A 1 86 ? -19.303 2.541 6.651 1.00 97.44 86 THR A CA 1
ATOM 670 C C . THR A 1 86 ? -19.955 3.883 6.922 1.00 97.44 86 THR A C 1
ATOM 672 O O . THR A 1 86 ? -21.177 3.974 6.948 1.00 97.44 86 THR A O 1
ATOM 675 N N . ASN A 1 87 ? -19.143 4.925 7.115 1.00 95.94 87 ASN A N 1
ATOM 676 C CA . ASN A 1 87 ? -19.605 6.315 7.145 1.00 95.94 87 ASN A CA 1
ATOM 677 C C . ASN A 1 87 ? -18.935 7.067 6.001 1.00 95.94 87 ASN A C 1
ATOM 679 O O . ASN A 1 87 ? -17.710 7.018 5.901 1.00 95.94 87 ASN A O 1
ATOM 683 N N . TYR A 1 88 ? -19.690 7.757 5.156 1.00 94.69 88 TYR A N 1
ATOM 684 C CA . TYR A 1 88 ? -19.145 8.367 3.945 1.00 94.69 88 TYR A CA 1
ATOM 685 C C . TYR A 1 88 ? -19.715 9.757 3.677 1.00 94.69 88 TYR A C 1
ATOM 687 O O . TYR A 1 88 ? -20.841 10.076 4.058 1.00 94.69 88 TYR A O 1
ATOM 695 N N . THR A 1 89 ? -18.928 10.599 3.012 1.00 92.38 89 THR A N 1
ATOM 696 C CA . THR A 1 89 ? -19.407 11.883 2.484 1.00 92.38 89 THR A CA 1
ATOM 697 C C . THR A 1 89 ? -20.388 11.636 1.339 1.00 92.38 89 THR A C 1
ATOM 699 O O . THR A 1 89 ? -20.295 10.613 0.670 1.00 92.38 89 THR A O 1
ATOM 702 N N . GLY A 1 90 ? -21.341 12.540 1.086 1.00 88.31 90 GLY A N 1
ATOM 703 C CA . GLY A 1 90 ? -22.393 12.315 0.075 1.00 88.31 90 GLY A CA 1
ATOM 704 C C . GLY A 1 90 ? -21.876 11.976 -1.336 1.00 88.31 90 GLY A C 1
ATOM 705 O O . GLY A 1 90 ? -22.494 11.192 -2.047 1.00 88.31 90 GLY A O 1
ATOM 706 N N . ASP A 1 91 ? -20.703 12.492 -1.704 1.00 87.94 91 ASP A N 1
ATOM 707 C CA . ASP A 1 91 ? -19.974 12.218 -2.953 1.00 87.94 91 ASP A CA 1
ATOM 708 C C . ASP A 1 91 ? -19.062 10.968 -2.899 1.00 87.94 91 ASP A C 1
ATOM 710 O O . ASP A 1 91 ? -18.405 10.608 -3.883 1.00 87.94 91 ASP A O 1
ATOM 714 N N . LYS A 1 92 ? -18.999 10.295 -1.744 1.00 90.12 92 LYS A N 1
ATOM 715 C CA . LYS A 1 92 ? -18.069 9.207 -1.409 1.00 90.12 92 LYS A CA 1
ATOM 716 C C . LYS A 1 92 ? -16.602 9.569 -1.663 1.00 90.12 92 LYS A C 1
ATOM 718 O O . LYS A 1 92 ? -15.795 8.696 -1.991 1.00 90.12 92 LYS A O 1
ATOM 723 N N . HIS A 1 93 ? -16.248 10.847 -1.544 1.00 91.19 93 HIS A N 1
ATOM 724 C CA . HIS A 1 93 ? -14.858 11.287 -1.585 1.00 91.19 93 HIS A CA 1
ATOM 725 C C . HIS A 1 93 ? -14.077 10.733 -0.386 1.00 91.19 93 HIS A C 1
ATOM 727 O O . HIS A 1 93 ? -12.953 10.264 -0.553 1.00 91.19 93 HIS A O 1
ATOM 733 N N . VAL A 1 94 ? -14.704 10.679 0.795 1.00 94.25 94 VAL A N 1
ATOM 734 C CA . VAL A 1 94 ? -14.171 10.009 1.988 1.00 94.25 94 VAL A CA 1
ATOM 735 C C . VAL A 1 94 ? -15.147 8.933 2.457 1.00 94.25 94 VAL A C 1
ATOM 737 O O . VAL A 1 94 ? -16.337 9.192 2.618 1.00 94.25 94 VAL A O 1
ATOM 740 N N . THR A 1 95 ? -14.634 7.730 2.713 1.00 96.50 95 THR A N 1
ATOM 741 C CA . THR A 1 95 ? -15.360 6.601 3.307 1.00 96.50 95 THR A CA 1
ATOM 742 C C . THR A 1 95 ? -14.561 6.029 4.475 1.00 96.50 95 THR A C 1
ATOM 744 O O . THR A 1 95 ? -13.455 5.523 4.302 1.00 96.50 95 THR A O 1
ATOM 747 N N . PHE A 1 96 ? -15.128 6.068 5.676 1.00 97.56 96 PHE A N 1
ATOM 748 C CA . PHE A 1 96 ? -14.593 5.410 6.864 1.00 97.56 96 PHE A CA 1
ATOM 749 C C . PHE A 1 96 ? -15.182 4.012 6.994 1.00 97.56 96 PHE A C 1
ATOM 751 O O . PHE A 1 96 ? -16.402 3.879 6.983 1.00 97.56 96 PHE A O 1
ATOM 758 N N . VAL A 1 97 ? -14.339 2.997 7.179 1.00 98.19 97 VAL A N 1
ATOM 759 C CA . VAL A 1 97 ? -14.742 1.596 7.376 1.00 98.19 97 VAL A CA 1
ATOM 760 C C . VAL A 1 97 ? -14.356 1.159 8.782 1.00 98.19 97 VAL A C 1
ATOM 762 O O . VAL A 1 97 ? -13.201 1.299 9.185 1.00 98.19 97 VAL A O 1
ATOM 765 N N . GLU A 1 98 ? -15.314 0.616 9.526 1.00 97.69 98 GLU A N 1
ATOM 766 C CA . GLU A 1 98 ? -15.152 0.293 10.942 1.00 97.69 98 GLU A CA 1
ATOM 767 C C . GLU A 1 98 ? -15.650 -1.127 11.215 1.00 97.69 98 GLU A C 1
ATOM 769 O O . GLU A 1 98 ? -16.854 -1.338 11.390 1.00 97.69 98 GLU A O 1
ATOM 774 N N . PRO A 1 99 ? -14.750 -2.123 11.20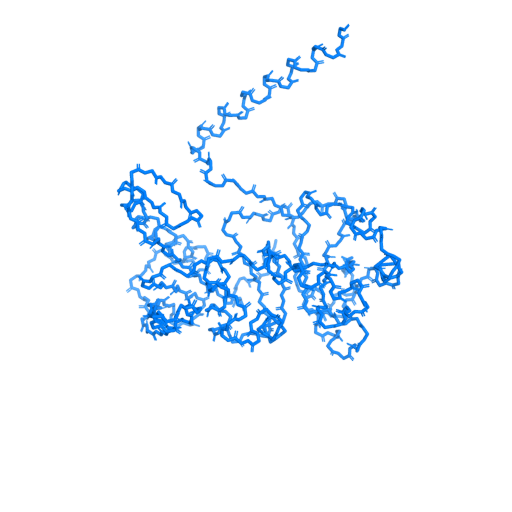9 1.00 96.31 99 PRO A N 1
ATOM 775 C CA . PRO A 1 99 ? -15.128 -3.505 11.447 1.00 96.31 99 PRO A CA 1
ATOM 776 C C . PRO A 1 99 ? -15.494 -3.737 12.916 1.00 96.31 99 PRO A C 1
ATOM 778 O O . PRO A 1 99 ? -14.862 -3.207 13.832 1.00 96.31 99 PRO A O 1
ATOM 781 N N . SER A 1 100 ? -16.492 -4.590 13.147 1.00 94.25 100 SER A N 1
ATOM 782 C CA . SER A 1 100 ? -16.935 -4.994 14.490 1.00 94.25 100 SER A CA 1
ATOM 783 C C . SER A 1 100 ? -15.904 -5.850 15.234 1.00 94.25 100 SER A C 1
ATOM 785 O O . SER A 1 100 ? -15.918 -5.921 16.463 1.00 94.25 100 SER A O 1
ATOM 787 N N . ARG A 1 101 ? -14.976 -6.486 14.507 1.00 92.19 101 ARG A N 1
ATOM 788 C CA . ARG A 1 101 ? -13.878 -7.291 15.060 1.00 92.19 101 ARG A CA 1
ATOM 789 C C . ARG A 1 101 ? -12.570 -6.970 14.350 1.00 92.19 101 ARG A C 1
ATOM 791 O O . ARG A 1 101 ? -12.559 -6.663 13.162 1.00 92.19 101 ARG A O 1
ATOM 798 N N . ARG A 1 102 ? -11.450 -7.128 15.062 1.00 93.12 102 ARG A N 1
ATOM 799 C CA . ARG A 1 102 ? -10.118 -6.821 14.530 1.00 93.12 102 ARG A CA 1
ATOM 800 C C . ARG A 1 102 ? -9.771 -7.679 13.313 1.00 93.12 102 ARG A C 1
ATOM 802 O O . ARG A 1 102 ? -9.639 -8.905 13.437 1.00 93.12 102 ARG A O 1
ATOM 809 N N . LEU A 1 103 ? -9.539 -7.016 12.183 1.00 92.25 103 LEU A N 1
ATOM 810 C CA . LEU A 1 103 ? -9.130 -7.619 10.913 1.00 92.25 103 LEU A CA 1
ATOM 811 C C . LEU A 1 103 ? -7.610 -7.847 10.855 1.00 92.25 103 LEU A C 1
ATOM 813 O O . LEU A 1 103 ? -7.131 -8.903 10.429 1.00 92.25 103 LEU A O 1
ATOM 817 N N . GLY A 1 104 ? -6.837 -6.868 11.325 1.00 91.75 104 GLY A N 1
ATOM 818 C CA . GLY A 1 104 ? -5.415 -6.730 11.036 1.00 91.75 104 GLY A CA 1
ATOM 819 C C . GLY A 1 104 ? -5.159 -6.069 9.676 1.00 91.75 104 GLY A C 1
ATOM 820 O O . GLY A 1 104 ? -6.032 -6.013 8.812 1.00 91.75 104 GLY A O 1
ATOM 821 N N . PHE A 1 105 ? -3.925 -5.592 9.476 1.00 91.94 105 PHE A N 1
ATOM 822 C CA . PHE A 1 105 ? -3.559 -4.749 8.331 1.00 91.94 105 PHE A CA 1
ATOM 823 C C . PHE A 1 105 ? -3.930 -5.359 6.972 1.00 91.94 105 PHE A C 1
ATOM 825 O O . PHE A 1 105 ? -4.609 -4.717 6.179 1.00 91.94 105 PHE A O 1
ATOM 832 N N . GLY A 1 106 ? -3.528 -6.603 6.697 1.00 93.56 106 GLY A N 1
ATOM 833 C CA . GLY A 1 106 ? -3.751 -7.179 5.372 1.00 93.56 106 GLY A CA 1
ATOM 834 C C . GLY A 1 106 ? -5.229 -7.402 5.035 1.00 93.56 106 GLY A C 1
ATOM 835 O O . GLY A 1 106 ? -5.644 -7.144 3.909 1.00 93.56 106 GLY A O 1
ATOM 836 N N . LEU A 1 107 ? -6.049 -7.807 6.010 1.00 94.06 107 LEU A N 1
ATOM 837 C CA . LEU A 1 107 ? -7.491 -7.976 5.799 1.00 94.06 107 LEU A CA 1
ATOM 838 C C . LEU A 1 107 ? -8.236 -6.632 5.740 1.00 94.06 107 LEU A C 1
ATOM 840 O O . LEU A 1 107 ? -9.214 -6.509 5.001 1.00 94.06 107 LEU A O 1
ATOM 844 N N . ALA A 1 108 ? -7.748 -5.612 6.451 1.00 95.62 108 ALA A N 1
ATOM 845 C CA . ALA A 1 108 ? -8.223 -4.239 6.300 1.00 95.62 108 ALA A CA 1
ATOM 846 C C . ALA A 1 108 ? -7.956 -3.712 4.878 1.00 95.62 108 ALA A C 1
ATOM 848 O O . ALA A 1 108 ? -8.872 -3.195 4.242 1.00 95.62 108 ALA A O 1
ATOM 849 N N . VAL A 1 109 ? -6.748 -3.930 4.337 1.00 96.75 109 VAL A N 1
ATOM 850 C CA . VAL A 1 109 ? -6.417 -3.596 2.940 1.00 96.75 109 VAL A CA 1
ATOM 851 C C . VAL A 1 109 ? -7.335 -4.336 1.970 1.00 96.75 109 VAL A C 1
ATOM 853 O O . VAL A 1 109 ? -7.908 -3.701 1.094 1.00 96.75 109 VAL A O 1
ATOM 856 N N . ARG A 1 110 ? -7.551 -5.649 2.146 1.00 96.00 110 ARG A N 1
ATOM 857 C CA . ARG A 1 110 ? -8.497 -6.410 1.309 1.00 96.00 110 ARG A CA 1
ATOM 858 C C . ARG A 1 110 ? -9.893 -5.788 1.318 1.00 96.00 110 ARG A C 1
ATOM 860 O O . ARG A 1 110 ? -10.485 -5.623 0.258 1.00 96.00 110 ARG A O 1
ATOM 867 N N . THR A 1 111 ? -10.401 -5.441 2.498 1.00 96.75 111 THR A N 1
ATOM 868 C CA . THR A 1 111 ? -11.730 -4.830 2.650 1.00 96.75 111 THR A CA 1
ATOM 869 C C . THR A 1 111 ? -11.811 -3.509 1.889 1.00 96.75 111 THR A C 1
ATOM 871 O O . THR A 1 111 ? -12.743 -3.311 1.118 1.00 96.75 111 THR A O 1
ATOM 874 N N . ALA A 1 112 ? -10.803 -2.643 2.027 1.00 97.62 112 ALA A N 1
ATOM 875 C CA . ALA A 1 112 ? -10.743 -1.387 1.284 1.00 97.62 112 ALA A CA 1
ATOM 876 C C . ALA A 1 112 ? -10.672 -1.613 -0.236 1.00 97.62 112 ALA A C 1
ATOM 878 O O . ALA A 1 112 ? -11.444 -1.008 -0.968 1.00 97.62 112 ALA A O 1
ATOM 879 N N . LEU A 1 113 ? -9.825 -2.536 -0.708 1.00 97.38 113 LEU A N 1
ATOM 880 C CA . LEU A 1 113 ? -9.700 -2.864 -2.135 1.00 97.38 113 LEU A CA 1
ATOM 881 C C . LEU A 1 113 ? -11.013 -3.362 -2.752 1.00 97.38 113 LEU A C 1
ATOM 883 O O . LEU A 1 113 ? -11.260 -3.107 -3.925 1.00 97.38 113 LEU A O 1
ATOM 887 N N . ARG A 1 114 ? -11.850 -4.075 -1.987 1.00 95.88 114 ARG A N 1
ATOM 888 C CA . ARG A 1 114 ? -13.174 -4.536 -2.444 1.00 95.88 114 ARG A CA 1
ATOM 889 C C . ARG A 1 114 ? -14.202 -3.409 -2.551 1.00 95.88 114 ARG A C 1
ATOM 891 O O . ARG A 1 114 ? -15.182 -3.572 -3.267 1.00 95.88 114 ARG A O 1
ATOM 898 N N . LEU A 1 115 ? -13.985 -2.304 -1.843 1.00 95.94 115 LEU A N 1
ATOM 899 C CA . LEU A 1 115 ? -14.812 -1.097 -1.912 1.00 95.94 115 LEU A CA 1
ATOM 900 C C . LEU A 1 115 ? -14.296 -0.095 -2.956 1.00 95.94 115 LEU A C 1
ATOM 902 O O . LEU A 1 115 ? -15.002 0.851 -3.294 1.00 95.94 115 LEU A O 1
ATOM 906 N N . THR A 1 116 ? -13.069 -0.273 -3.444 1.00 95.62 116 THR A N 1
ATOM 907 C CA . THR A 1 116 ? -12.464 0.604 -4.443 1.00 95.62 116 THR A CA 1
ATOM 908 C C . THR A 1 116 ? -13.125 0.440 -5.811 1.00 95.62 116 THR A C 1
ATOM 910 O O . THR A 1 116 ? -13.273 -0.667 -6.318 1.00 95.62 116 THR A O 1
ATOM 913 N N . GLU A 1 117 ? -13.418 1.571 -6.451 1.00 92.94 117 GLU A N 1
ATOM 914 C CA . GLU A 1 117 ? -13.962 1.646 -7.816 1.00 92.94 117 GLU A CA 1
ATOM 915 C C . GLU A 1 117 ? -12.915 2.119 -8.848 1.00 92.94 117 GLU A C 1
ATOM 917 O O . GLU A 1 117 ? -13.171 2.107 -10.049 1.00 92.94 117 GLU A O 1
ATOM 922 N N . THR A 1 118 ? -11.732 2.554 -8.402 1.00 95.06 118 THR A N 1
ATOM 923 C CA . THR A 1 118 ? -10.664 3.077 -9.266 1.00 95.06 118 THR A CA 1
ATOM 924 C C . THR A 1 118 ? -9.709 1.977 -9.752 1.00 95.06 118 THR A C 1
ATOM 926 O O . THR A 1 118 ? -9.439 1.014 -9.025 1.00 95.06 118 THR A O 1
ATOM 929 N N . PRO A 1 119 ? -9.127 2.119 -10.961 1.00 96.00 119 PRO A N 1
ATOM 930 C CA . PRO A 1 119 ? -8.205 1.125 -11.525 1.00 96.00 119 PRO A CA 1
ATOM 931 C C . PRO A 1 119 ? -6.874 1.032 -10.770 1.00 96.00 119 PRO A C 1
ATOM 933 O O . PRO A 1 119 ? -6.233 -0.022 -10.779 1.00 96.00 119 PRO A O 1
ATOM 936 N N . TYR A 1 120 ? -6.487 2.108 -10.083 1.00 97.44 120 TYR A N 1
ATOM 937 C CA . TYR A 1 120 ? -5.277 2.192 -9.275 1.00 97.44 120 TYR A CA 1
ATOM 938 C C . TYR A 1 120 ? -5.599 2.590 -7.840 1.00 97.44 120 TYR A C 1
ATOM 940 O O . TYR A 1 120 ? -6.574 3.299 -7.571 1.00 97.44 120 TYR A O 1
ATOM 948 N N . VAL A 1 121 ? -4.740 2.150 -6.927 1.00 97.75 121 VAL A N 1
ATOM 949 C CA . VAL A 1 121 ? -4.810 2.447 -5.497 1.00 97.75 121 VAL A CA 1
ATOM 950 C C . VAL A 1 121 ? -3.463 2.894 -4.971 1.00 97.75 121 VAL A C 1
ATOM 952 O O . VAL A 1 121 ? -2.426 2.354 -5.350 1.00 97.75 121 VAL A O 1
ATOM 955 N N . TRP A 1 122 ? -3.503 3.829 -4.028 1.00 97.94 122 TRP A N 1
ATOM 956 C CA . TRP A 1 122 ? -2.401 4.130 -3.129 1.00 97.94 122 TRP A CA 1
ATOM 957 C C . TRP A 1 122 ? -2.698 3.499 -1.767 1.00 97.94 122 TRP A C 1
ATOM 959 O O . TRP A 1 122 ? -3.672 3.867 -1.110 1.00 97.94 122 TRP A O 1
ATOM 969 N N . ILE A 1 123 ? -1.863 2.566 -1.313 1.00 97.69 123 ILE A N 1
ATOM 970 C CA . ILE A 1 123 ? -1.979 2.009 0.040 1.00 97.69 123 ILE A CA 1
ATOM 971 C C . ILE A 1 123 ? -1.127 2.846 0.986 1.00 97.69 123 ILE A C 1
ATOM 973 O O . ILE A 1 123 ? 0.086 2.907 0.826 1.00 97.69 123 ILE A O 1
ATOM 977 N N . GLN A 1 124 ? -1.748 3.462 1.994 1.00 95.69 124 GLN A N 1
ATOM 978 C CA . GLN A 1 124 ? -1.065 4.276 3.001 1.00 95.69 124 GLN A CA 1
ATOM 979 C C . GLN A 1 124 ? -1.175 3.634 4.387 1.00 95.69 124 GLN A C 1
ATOM 981 O O . GLN A 1 124 ? -2.264 3.486 4.938 1.00 95.69 124 GLN A O 1
ATOM 986 N N . GLN A 1 125 ? -0.034 3.301 4.988 1.00 91.75 125 GLN A N 1
ATOM 987 C CA . GLN A 1 125 ? 0.042 2.970 6.411 1.00 91.75 125 GLN A CA 1
ATOM 988 C C . GLN A 1 125 ? 0.152 4.262 7.239 1.00 91.75 125 GLN A C 1
ATOM 990 O O . GLN A 1 125 ? 0.889 5.177 6.876 1.00 91.75 125 GLN A O 1
ATOM 995 N N . HIS A 1 126 ? -0.571 4.348 8.357 1.00 89.38 126 HIS A N 1
ATOM 996 C CA . HIS A 1 126 ? -0.639 5.568 9.177 1.00 89.38 126 HIS A CA 1
ATOM 997 C C . HIS A 1 126 ? 0.695 5.950 9.844 1.00 89.38 126 HIS A C 1
ATOM 999 O O . HIS A 1 126 ? 0.876 7.094 10.245 1.00 89.38 126 HIS A O 1
ATOM 1005 N N . ASP A 1 127 ? 1.626 5.006 9.994 1.00 89.00 127 ASP A N 1
ATOM 1006 C CA . ASP A 1 127 ? 2.930 5.200 10.633 1.00 89.00 127 ASP A CA 1
ATOM 1007 C C . ASP A 1 127 ? 4.074 5.431 9.633 1.00 89.00 127 ASP A C 1
ATOM 1009 O O . ASP A 1 127 ? 5.245 5.371 10.012 1.00 89.00 127 ASP A O 1
ATOM 1013 N N . TRP A 1 128 ? 3.755 5.765 8.380 1.00 92.94 128 TRP A N 1
ATOM 1014 C CA . TRP A 1 128 ? 4.724 6.157 7.359 1.00 92.94 128 TRP A CA 1
ATOM 1015 C C . TRP A 1 128 ? 4.441 7.557 6.827 1.00 92.94 128 TRP A C 1
ATOM 1017 O O . TRP A 1 128 ? 3.327 7.858 6.414 1.00 92.94 128 TRP A O 1
ATOM 1027 N N . ALA A 1 129 ? 5.472 8.394 6.776 1.00 93.25 129 ALA A N 1
ATOM 1028 C CA . ALA A 1 129 ? 5.424 9.698 6.128 1.00 93.25 129 ALA A CA 1
ATOM 1029 C C . ALA A 1 129 ? 6.176 9.682 4.796 1.00 93.25 129 ALA A C 1
ATOM 1031 O O . ALA A 1 129 ? 7.182 8.975 4.644 1.00 93.25 129 ALA A O 1
ATOM 1032 N N . LEU A 1 130 ? 5.700 10.509 3.865 1.00 94.62 130 LEU A N 1
ATOM 1033 C CA . LEU A 1 130 ? 6.442 10.878 2.668 1.00 94.62 130 LEU A CA 1
ATOM 1034 C C . LEU A 1 130 ? 7.555 11.857 3.050 1.00 94.62 130 LEU A C 1
ATOM 1036 O O . LEU A 1 130 ? 7.322 12.853 3.728 1.00 94.62 130 LEU A O 1
ATOM 1040 N N . ASP A 1 131 ? 8.769 11.540 2.624 1.00 93.75 131 ASP A N 1
ATOM 1041 C CA . ASP A 1 131 ? 9.990 12.326 2.852 1.00 93.75 131 ASP A CA 1
ATOM 1042 C C . ASP A 1 131 ? 10.443 13.031 1.559 1.00 93.75 131 ASP A C 1
ATOM 1044 O O . ASP A 1 131 ? 11.470 13.705 1.511 1.00 93.75 131 ASP A O 1
ATOM 1048 N N . CYS A 1 132 ? 9.699 12.819 0.472 1.00 92.19 132 CYS A N 1
ATOM 1049 C CA . CYS A 1 132 ? 9.977 13.348 -0.849 1.00 92.19 132 CYS A CA 1
ATOM 1050 C C . CYS A 1 132 ? 8.667 13.495 -1.643 1.00 92.19 132 CYS A C 1
ATOM 1052 O O . CYS A 1 132 ? 7.730 12.721 -1.433 1.00 92.19 132 CYS A O 1
ATOM 1054 N N . ASP A 1 133 ? 8.631 14.434 -2.590 1.00 93.06 133 ASP A N 1
ATOM 1055 C CA . ASP A 1 133 ? 7.557 14.486 -3.583 1.00 93.06 133 ASP A CA 1
ATOM 1056 C C . ASP A 1 133 ? 7.627 13.265 -4.505 1.00 93.06 133 ASP A C 1
ATOM 1058 O O . ASP A 1 133 ? 8.695 12.904 -5.019 1.00 93.06 133 ASP A O 1
ATOM 1062 N N . ILE A 1 134 ? 6.471 12.642 -4.719 1.00 95.31 134 ILE A N 1
ATOM 1063 C CA . ILE A 1 134 ? 6.311 11.482 -5.591 1.00 95.31 134 ILE A CA 1
ATOM 1064 C C . ILE A 1 134 ? 5.662 11.942 -6.899 1.00 95.31 134 ILE A C 1
ATOM 1066 O O . ILE A 1 134 ? 4.579 12.531 -6.848 1.00 95.31 134 ILE A O 1
ATOM 1070 N N . PRO A 1 135 ? 6.268 11.669 -8.072 1.00 95.75 135 PRO A N 1
ATOM 1071 C CA . PRO A 1 135 ? 5.692 12.021 -9.367 1.00 95.75 135 PRO A CA 1
ATOM 1072 C C . PRO A 1 135 ? 4.545 11.058 -9.719 1.00 95.75 135 PRO A C 1
ATOM 1074 O O . PRO A 1 135 ? 4.668 10.228 -10.615 1.00 95.75 135 PRO A O 1
ATOM 1077 N N . LEU A 1 136 ? 3.434 11.139 -8.978 1.00 95.06 136 LEU A N 1
ATOM 1078 C CA . LEU A 1 136 ? 2.340 10.170 -9.055 1.00 95.06 136 LEU A CA 1
ATOM 1079 C C . LEU A 1 136 ? 1.689 10.128 -10.443 1.00 95.06 136 LEU A C 1
ATOM 1081 O O . LEU A 1 136 ? 1.498 9.039 -10.966 1.00 95.06 136 LEU A O 1
ATOM 1085 N N . GLY A 1 137 ? 1.403 11.286 -11.050 1.00 95.06 137 GLY A N 1
ATOM 1086 C CA . GLY A 1 137 ? 0.849 11.362 -12.410 1.00 95.06 137 GLY A CA 1
ATOM 1087 C C . GLY A 1 137 ? 1.717 10.622 -13.440 1.00 95.06 137 GLY A C 1
ATOM 1088 O O . GLY A 1 137 ? 1.249 9.645 -14.017 1.00 95.06 137 GLY A O 1
ATOM 1089 N N . PRO A 1 138 ? 3.005 10.990 -13.593 1.00 97.19 138 PRO A N 1
ATOM 1090 C CA . PRO A 1 138 ? 3.940 10.264 -14.453 1.00 97.19 138 PRO A CA 1
ATOM 1091 C C . PRO A 1 138 ? 4.039 8.760 -14.153 1.00 97.19 138 PRO A C 1
ATOM 1093 O O . PRO A 1 138 ? 4.100 7.962 -15.084 1.00 97.19 138 PRO A O 1
ATOM 1096 N N . ILE A 1 139 ? 4.035 8.354 -12.875 1.00 97.81 139 ILE A N 1
ATOM 1097 C CA . ILE A 1 139 ? 4.040 6.931 -12.489 1.00 97.81 139 ILE A CA 1
ATOM 1098 C C . ILE A 1 139 ? 2.788 6.219 -13.010 1.00 97.81 139 ILE A C 1
ATOM 1100 O O . ILE A 1 139 ? 2.912 5.145 -13.590 1.00 97.81 139 ILE A O 1
ATOM 1104 N N . LEU A 1 140 ? 1.601 6.800 -12.822 1.00 97.00 140 LEU A N 1
ATOM 1105 C CA . LEU A 1 140 ? 0.344 6.203 -13.273 1.00 97.00 140 LEU A CA 1
ATOM 1106 C C . LEU A 1 140 ? 0.289 6.077 -14.800 1.00 97.00 140 LEU A C 1
ATOM 1108 O O . LEU A 1 140 ? -0.113 5.028 -15.293 1.00 97.00 140 LEU A O 1
ATOM 1112 N N . ASP A 1 141 ? 0.773 7.072 -15.545 1.00 96.25 141 ASP A N 1
ATOM 1113 C CA . ASP A 1 141 ? 0.859 6.978 -17.009 1.00 96.25 141 ASP A CA 1
ATOM 1114 C C . ASP A 1 141 ? 1.796 5.849 -17.468 1.00 96.25 141 ASP A C 1
ATOM 1116 O O . ASP A 1 141 ? 1.515 5.146 -18.440 1.00 96.25 141 ASP A O 1
ATOM 1120 N N . ILE A 1 142 ? 2.927 5.657 -16.779 1.00 97.31 142 ILE A N 1
ATOM 1121 C CA . ILE A 1 142 ? 3.854 4.554 -17.069 1.00 97.31 142 ILE A CA 1
ATOM 1122 C C . ILE A 1 142 ? 3.178 3.211 -16.774 1.00 97.31 142 ILE A C 1
ATOM 1124 O O . ILE A 1 142 ? 3.278 2.283 -17.574 1.00 97.31 142 ILE A O 1
ATOM 1128 N N . MET A 1 143 ? 2.454 3.108 -15.657 1.00 97.62 143 MET A N 1
ATOM 1129 C CA . MET A 1 143 ? 1.688 1.905 -15.323 1.00 97.62 143 MET A CA 1
ATOM 1130 C C . MET A 1 143 ? 0.650 1.590 -16.406 1.00 97.62 143 MET A C 1
ATOM 1132 O O . MET A 1 143 ? 0.617 0.462 -16.894 1.00 97.62 143 MET A O 1
ATOM 1136 N N . GLU A 1 144 ? -0.115 2.592 -16.841 1.00 95.94 144 GLU A N 1
ATOM 1137 C CA . GLU A 1 144 ? -1.142 2.465 -17.880 1.00 95.94 144 GLU A CA 1
ATOM 1138 C C . GLU A 1 144 ? -0.551 2.041 -19.233 1.00 95.94 144 GLU A C 1
ATOM 1140 O O . GLU A 1 144 ? -0.996 1.074 -19.848 1.00 95.94 144 GLU A O 1
ATOM 1145 N N . THR A 1 145 ? 0.508 2.712 -19.689 1.00 94.19 145 THR A N 1
ATOM 1146 C CA . THR A 1 145 ? 1.145 2.402 -20.982 1.00 94.19 145 THR A CA 1
ATOM 1147 C C . THR A 1 145 ? 1.821 1.027 -20.985 1.00 94.19 145 THR A C 1
ATOM 1149 O O . THR A 1 145 ? 1.827 0.339 -22.008 1.00 94.19 145 THR A O 1
ATOM 1152 N N . SER A 1 146 ? 2.315 0.571 -19.830 1.00 94.94 146 SER A N 1
ATOM 1153 C CA . SER A 1 146 ? 2.929 -0.752 -19.670 1.00 94.94 146 SER A CA 1
ATOM 1154 C C . SER A 1 146 ? 1.934 -1.920 -19.638 1.00 94.94 146 SER A C 1
ATOM 1156 O O . SER A 1 146 ? 2.363 -3.071 -19.616 1.00 94.94 146 SER A O 1
ATOM 1158 N N . LEU A 1 147 ? 0.614 -1.681 -19.644 1.00 89.31 147 LEU A N 1
ATOM 1159 C CA . LEU A 1 147 ? -0.388 -2.757 -19.564 1.00 89.31 147 LEU A CA 1
ATOM 1160 C C . LEU A 1 147 ? -0.290 -3.768 -20.717 1.00 89.31 147 LEU A C 1
ATOM 1162 O O . LEU A 1 147 ? -0.637 -4.936 -20.537 1.00 89.31 147 LEU A O 1
ATOM 1166 N N . SER A 1 148 ? 0.181 -3.320 -21.884 1.00 88.44 148 SER A N 1
ATOM 1167 C CA . SER A 1 148 ? 0.389 -4.165 -23.065 1.00 88.44 148 SER A CA 1
ATOM 1168 C C . SER A 1 148 ? 1.703 -4.959 -23.032 1.00 88.44 148 SER A C 1
ATOM 1170 O O . SER A 1 148 ? 1.830 -5.952 -23.754 1.00 88.44 148 SER A O 1
ATOM 1172 N N . ASP A 1 149 ? 2.650 -4.582 -22.166 1.00 91.75 149 ASP A N 1
ATOM 1173 C CA . ASP A 1 149 ? 3.938 -5.255 -22.016 1.00 91.75 149 ASP A CA 1
ATOM 1174 C C . ASP A 1 149 ? 3.754 -6.625 -21.342 1.00 91.75 149 ASP A C 1
ATOM 1176 O O . ASP A 1 149 ? 3.298 -6.740 -20.202 1.00 91.75 149 ASP A O 1
ATOM 1180 N N . GLN A 1 150 ? 4.110 -7.687 -22.066 1.00 88.69 150 GLN A N 1
ATOM 1181 C CA . GLN A 1 150 ? 4.029 -9.065 -21.572 1.00 88.69 150 GLN A CA 1
ATOM 1182 C C . GLN A 1 150 ? 5.272 -9.492 -20.780 1.00 88.69 150 GLN A C 1
ATOM 1184 O O . GLN A 1 150 ? 5.229 -10.481 -20.048 1.00 88.69 150 GLN A O 1
ATOM 1189 N N . ILE A 1 151 ? 6.380 -8.767 -20.927 1.00 89.06 151 ILE A N 1
ATOM 1190 C CA . ILE A 1 151 ? 7.677 -9.094 -20.337 1.00 89.06 151 ILE A CA 1
ATOM 1191 C C . ILE A 1 151 ? 7.818 -8.397 -18.985 1.00 89.06 151 ILE A C 1
ATOM 1193 O O . ILE A 1 151 ? 8.148 -9.039 -17.983 1.00 89.06 151 ILE A O 1
ATOM 1197 N N . ALA A 1 152 ? 7.563 -7.089 -18.943 1.00 93.75 152 ALA A N 1
ATOM 1198 C CA . ALA A 1 152 ? 7.873 -6.256 -17.788 1.00 93.75 152 ALA A CA 1
ATOM 1199 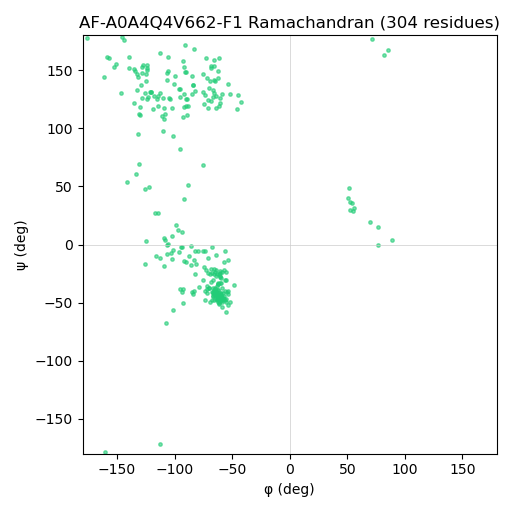C C . ALA A 1 152 ? 6.795 -5.193 -17.491 1.00 93.75 152 ALA A C 1
ATOM 1201 O O . ALA A 1 152 ? 7.123 -4.018 -17.324 1.00 93.75 152 ALA A O 1
ATOM 1202 N N . PRO A 1 153 ? 5.512 -5.576 -17.337 1.00 97.06 153 PRO A N 1
ATOM 1203 C CA . PRO A 1 153 ? 4.481 -4.603 -17.002 1.00 97.06 153 PRO A CA 1
ATOM 1204 C C . PRO A 1 153 ? 4.752 -3.956 -15.633 1.00 97.06 153 PRO A C 1
ATOM 1206 O O . PRO A 1 153 ? 5.287 -4.585 -14.710 1.00 97.06 153 PRO A O 1
ATOM 1209 N N . VAL A 1 154 ? 4.344 -2.700 -15.465 1.00 98.06 154 VAL A N 1
ATOM 1210 C CA . VAL A 1 154 ? 4.460 -1.936 -14.217 1.00 98.06 154 VAL A CA 1
ATOM 1211 C C . VAL A 1 154 ? 3.099 -1.919 -13.530 1.00 98.06 154 VAL A C 1
ATOM 1213 O O . VAL A 1 154 ? 2.246 -1.085 -13.811 1.00 98.06 154 VAL A O 1
ATOM 1216 N N . LYS A 1 155 ? 2.864 -2.869 -12.616 1.00 97.88 155 LYS A N 1
ATOM 1217 C CA . LYS A 1 155 ? 1.557 -3.020 -11.936 1.00 97.88 155 LYS A CA 1
ATOM 1218 C C . LYS A 1 155 ? 1.594 -2.709 -10.443 1.00 97.88 155 LYS A C 1
ATOM 1220 O O . LYS A 1 155 ? 0.538 -2.587 -9.822 1.00 97.88 155 LYS A O 1
ATOM 1225 N N . TYR A 1 156 ? 2.788 -2.570 -9.876 1.00 98.50 156 TYR A N 1
ATOM 1226 C CA . TYR A 1 156 ? 3.036 -2.220 -8.482 1.00 98.50 156 TYR A CA 1
ATOM 1227 C C . TYR A 1 156 ? 4.311 -1.375 -8.391 1.00 98.50 156 TYR A C 1
ATOM 1229 O O . TYR A 1 156 ? 5.349 -1.780 -8.912 1.00 98.50 156 TYR A O 1
ATOM 1237 N N . VAL A 1 157 ? 4.255 -0.238 -7.695 1.00 98.69 157 VAL A N 1
ATOM 1238 C CA . VAL A 1 157 ? 5.392 0.659 -7.452 1.00 98.69 157 VAL A CA 1
ATOM 1239 C C . VAL A 1 157 ? 5.471 0.988 -5.962 1.00 98.69 157 VAL A C 1
ATOM 1241 O O . VAL A 1 157 ? 4.619 1.692 -5.421 1.00 98.69 157 VAL A O 1
ATOM 1244 N N . CYS A 1 158 ? 6.510 0.491 -5.293 1.00 98.00 158 CYS A N 1
ATOM 1245 C CA . CYS A 1 158 ? 6.837 0.849 -3.911 1.00 98.00 158 CYS A CA 1
ATOM 1246 C C . CYS A 1 158 ? 7.835 2.008 -3.872 1.00 98.00 158 CYS A C 1
ATOM 1248 O O . CYS A 1 158 ? 8.604 2.223 -4.812 1.00 98.00 158 CYS A O 1
ATOM 1250 N N . PHE A 1 159 ? 7.872 2.717 -2.746 1.00 98.00 159 PHE A N 1
ATOM 1251 C CA . PHE A 1 159 ? 8.799 3.824 -2.522 1.00 98.00 159 PHE A CA 1
ATOM 1252 C C . PHE A 1 159 ? 9.919 3.441 -1.539 1.00 98.00 159 PHE A C 1
ATOM 1254 O O . PHE A 1 159 ? 9.707 2.627 -0.633 1.00 98.00 159 PHE A O 1
ATOM 1261 N N . PRO A 1 160 ? 11.135 3.994 -1.698 1.00 96.88 160 PRO A N 1
ATOM 1262 C CA . PRO A 1 160 ? 12.288 3.579 -0.914 1.00 96.88 160 PRO A CA 1
ATOM 1263 C C . PRO A 1 160 ? 12.214 4.114 0.518 1.00 96.88 160 PRO A C 1
ATOM 1265 O O . PRO A 1 160 ? 12.209 5.323 0.763 1.00 96.88 160 PRO A O 1
ATOM 1268 N N . SER A 1 161 ? 12.219 3.193 1.480 1.00 95.38 161 SER A N 1
ATOM 1269 C CA . SER A 1 161 ? 12.588 3.481 2.872 1.00 95.38 161 SER A CA 1
ATOM 1270 C C . SER A 1 161 ? 14.087 3.250 3.088 1.00 95.38 161 SER A C 1
ATOM 1272 O O . SER A 1 161 ? 14.754 2.682 2.226 1.00 95.38 161 SER A O 1
ATOM 1274 N N . VAL A 1 162 ? 14.623 3.621 4.256 1.00 94.06 162 VAL A N 1
ATOM 1275 C CA . VAL A 1 162 ? 16.063 3.508 4.576 1.00 94.06 162 VAL A CA 1
ATOM 1276 C C . VAL A 1 162 ? 16.689 2.139 4.252 1.00 94.06 162 VAL A C 1
ATOM 1278 O O . VAL A 1 162 ? 17.831 2.067 3.815 1.00 94.06 162 VAL A O 1
ATOM 1281 N N . ARG A 1 163 ? 15.944 1.035 4.415 1.00 92.44 163 ARG A N 1
ATOM 1282 C CA . ARG A 1 163 ? 16.435 -0.335 4.151 1.00 92.44 163 ARG A CA 1
ATOM 1283 C C . ARG A 1 163 ? 16.380 -0.750 2.679 1.00 92.44 163 ARG A C 1
ATOM 1285 O O . ARG A 1 163 ? 16.802 -1.849 2.342 1.00 92.44 163 ARG A O 1
ATOM 1292 N N . MET A 1 164 ? 15.804 0.091 1.830 1.00 95.25 164 MET A N 1
ATOM 1293 C CA . MET A 1 164 ? 15.639 -0.136 0.394 1.00 95.25 164 MET A CA 1
ATOM 1294 C C . MET A 1 164 ? 16.568 0.762 -0.430 1.00 95.25 164 MET A C 1
ATOM 1296 O O . MET A 1 164 ? 16.498 0.756 -1.657 1.00 95.25 164 MET A O 1
ATOM 1300 N N . LEU A 1 165 ? 17.432 1.536 0.231 1.00 96.88 165 LEU A N 1
ATOM 1301 C CA . LEU A 1 165 ? 18.465 2.297 -0.453 1.00 96.88 165 LEU A CA 1
ATOM 1302 C C . LEU A 1 165 ? 19.468 1.342 -1.097 1.00 96.88 165 LEU A C 1
ATOM 1304 O O . LEU A 1 165 ? 19.783 0.287 -0.542 1.00 96.88 165 LEU A O 1
ATOM 1308 N N . SER A 1 166 ? 19.936 1.706 -2.287 1.00 97.19 166 SER A N 1
ATOM 1309 C CA . SER A 1 166 ? 20.849 0.884 -3.088 1.00 97.19 166 SER A CA 1
ATOM 1310 C C . SER A 1 166 ? 20.322 -0.539 -3.357 1.00 97.19 166 SER A C 1
ATOM 1312 O O . SER A 1 166 ? 21.099 -1.480 -3.503 1.00 97.19 166 SER A O 1
ATOM 1314 N N . TYR A 1 167 ? 18.994 -0.731 -3.404 1.00 97.81 167 TYR A N 1
ATOM 1315 C CA . TYR A 1 167 ? 18.383 -2.061 -3.531 1.00 97.81 167 TYR A CA 1
ATOM 1316 C C . TYR A 1 167 ? 18.918 -2.853 -4.731 1.00 97.81 167 TYR A C 1
ATOM 1318 O O . TYR A 1 167 ? 19.232 -4.035 -4.578 1.00 97.81 167 TYR A O 1
ATOM 1326 N N . ALA A 1 168 ? 19.087 -2.196 -5.885 1.00 97.38 168 ALA A N 1
ATOM 1327 C CA . ALA A 1 168 ? 19.548 -2.816 -7.129 1.00 97.38 168 ALA A CA 1
ATOM 1328 C C . ALA A 1 168 ? 20.953 -3.440 -7.019 1.00 97.38 168 ALA A C 1
ATOM 1330 O O . ALA A 1 168 ? 21.269 -4.371 -7.751 1.00 97.38 168 ALA A O 1
ATOM 1331 N N . THR A 1 169 ? 21.784 -2.958 -6.091 1.00 96.69 169 THR A N 1
ATOM 1332 C CA . THR A 1 169 ? 23.144 -3.464 -5.841 1.00 96.69 169 THR A CA 1
ATOM 1333 C C . THR A 1 169 ? 23.259 -4.227 -4.520 1.00 96.69 169 THR A C 1
ATOM 1335 O O . THR A 1 169 ? 24.346 -4.646 -4.126 1.00 96.69 169 THR A O 1
ATOM 1338 N N . SER A 1 170 ? 22.141 -4.448 -3.824 1.00 96.62 170 SER A N 1
ATOM 1339 C CA . SER A 1 170 ? 22.118 -5.172 -2.555 1.00 96.62 170 SER A CA 1
ATOM 1340 C C . SER A 1 170 ? 22.339 -6.677 -2.738 1.00 96.62 170 SER A C 1
ATOM 1342 O O . SER A 1 170 ? 22.070 -7.251 -3.796 1.00 96.62 170 SER A O 1
ATOM 1344 N N . ALA A 1 171 ? 22.727 -7.363 -1.658 1.00 94.75 171 ALA A N 1
ATOM 1345 C CA . ALA A 1 171 ? 22.859 -8.824 -1.640 1.00 94.75 171 ALA A CA 1
ATOM 1346 C C . ALA A 1 171 ? 21.550 -9.559 -1.992 1.00 94.75 171 ALA A C 1
ATOM 1348 O O . ALA A 1 171 ? 21.578 -10.691 -2.470 1.00 94.75 171 ALA A O 1
ATOM 1349 N N . HIS A 1 172 ? 20.393 -8.916 -1.794 1.00 93.50 172 HIS A N 1
ATOM 1350 C CA . HIS A 1 172 ? 19.097 -9.473 -2.178 1.00 93.50 172 HIS A CA 1
ATOM 1351 C C . HIS A 1 172 ? 18.922 -9.634 -3.688 1.00 93.50 172 HIS A C 1
ATOM 1353 O O . HIS A 1 172 ? 18.129 -10.481 -4.093 1.00 93.50 172 HIS A O 1
ATOM 1359 N N . VAL A 1 173 ? 19.643 -8.838 -4.479 1.00 96.50 173 VAL A N 1
ATOM 1360 C CA . VAL A 1 173 ? 19.652 -8.887 -5.944 1.00 96.50 173 VAL A CA 1
ATOM 1361 C C . VAL A 1 173 ? 20.906 -9.613 -6.416 1.00 96.50 173 VAL A C 1
ATOM 1363 O O . VAL A 1 173 ? 20.820 -10.649 -7.065 1.00 96.50 173 VAL A O 1
ATOM 1366 N N . MET A 1 174 ? 22.078 -9.123 -6.008 1.00 96.81 174 MET A N 1
ATOM 1367 C CA . MET A 1 174 ? 23.372 -9.575 -6.528 1.00 96.81 174 MET A CA 1
ATOM 1368 C C . MET A 1 174 ? 23.701 -11.032 -6.191 1.00 96.81 174 MET A C 1
ATOM 1370 O O . MET A 1 174 ? 24.468 -11.661 -6.917 1.00 96.81 174 MET A O 1
ATOM 1374 N N . GLY A 1 175 ? 23.105 -11.577 -5.125 1.00 95.94 175 GLY A N 1
ATOM 1375 C CA . GLY A 1 175 ? 23.256 -12.982 -4.743 1.00 95.94 175 GLY A CA 1
ATOM 1376 C C . GLY A 1 175 ? 22.500 -13.973 -5.636 1.00 95.94 175 GLY A C 1
ATOM 1377 O O . GLY A 1 175 ? 22.645 -15.176 -5.439 1.00 95.94 175 GLY A O 1
ATOM 1378 N N . PHE A 1 176 ? 21.691 -13.506 -6.595 1.00 96.75 176 PHE A N 1
ATOM 1379 C CA . PHE A 1 176 ? 20.878 -14.358 -7.467 1.00 96.75 176 PHE A CA 1
ATOM 1380 C C . PHE A 1 176 ? 21.070 -13.944 -8.937 1.00 96.75 176 PHE A C 1
ATOM 1382 O O . PHE A 1 176 ? 20.617 -12.860 -9.310 1.00 96.75 176 PHE A O 1
ATOM 1389 N N . PRO A 1 177 ? 21.697 -14.783 -9.790 1.00 96.50 177 PRO A N 1
ATOM 1390 C CA . PRO A 1 177 ? 21.993 -14.441 -11.186 1.00 96.50 177 PRO A CA 1
ATOM 1391 C C . PRO A 1 177 ? 20.778 -13.934 -11.971 1.00 96.50 177 PRO A C 1
ATOM 1393 O O . PRO A 1 177 ? 20.829 -12.830 -12.501 1.00 96.50 177 PRO A O 1
ATOM 1396 N N . THR A 1 178 ? 19.654 -14.657 -11.910 1.00 96.31 178 THR A N 1
ATOM 1397 C CA . THR A 1 178 ? 18.391 -14.276 -12.563 1.00 96.31 178 THR A CA 1
ATOM 1398 C C . THR A 1 178 ? 17.899 -12.890 -12.147 1.00 96.31 178 THR A C 1
ATOM 1400 O O . THR A 1 178 ? 17.420 -12.125 -12.977 1.00 96.31 178 THR A O 1
ATOM 1403 N N . LEU A 1 179 ? 18.020 -12.537 -10.862 1.00 97.88 179 LEU A N 1
ATOM 1404 C CA . LEU A 1 179 ? 17.576 -11.229 -10.375 1.00 97.88 179 LEU A CA 1
ATOM 1405 C C . LEU A 1 179 ? 18.514 -10.120 -10.851 1.00 97.88 179 LEU A C 1
ATOM 1407 O O . LEU A 1 179 ? 18.054 -9.064 -11.272 1.00 97.88 179 LEU A O 1
ATOM 1411 N N . ARG A 1 180 ? 19.826 -10.369 -10.806 1.00 97.88 180 ARG A N 1
ATOM 1412 C CA . ARG A 1 180 ? 20.852 -9.431 -11.269 1.00 97.88 180 ARG A CA 1
ATOM 1413 C C . ARG A 1 180 ? 20.718 -9.133 -12.761 1.00 97.88 180 ARG A C 1
ATOM 1415 O O . ARG A 1 180 ? 20.759 -7.967 -13.137 1.00 97.88 180 ARG A O 1
ATOM 1422 N N . GLU A 1 181 ? 20.547 -10.161 -13.587 1.00 97.44 181 GLU A N 1
ATOM 1423 C CA . GLU A 1 181 ? 20.330 -10.026 -15.034 1.00 97.44 181 GLU A CA 1
ATOM 1424 C C . GLU A 1 181 ? 19.072 -9.209 -15.327 1.00 97.44 181 GLU A C 1
ATOM 1426 O O . GLU A 1 181 ? 19.111 -8.252 -16.098 1.00 97.44 181 GLU A O 1
ATOM 1431 N N . LEU A 1 182 ? 17.975 -9.515 -14.633 1.00 97.25 182 LEU A N 1
ATOM 1432 C CA . LEU A 1 182 ? 16.720 -8.798 -14.797 1.00 97.25 182 LEU A CA 1
ATOM 1433 C C . LEU A 1 182 ? 16.825 -7.331 -14.353 1.00 97.25 182 LEU A C 1
ATOM 1435 O O . LEU A 1 182 ? 16.340 -6.440 -15.045 1.00 97.25 182 LEU A O 1
ATOM 1439 N N . THR A 1 183 ? 17.495 -7.052 -13.231 1.00 98.12 183 THR A N 1
ATOM 1440 C CA . THR A 1 183 ? 17.781 -5.677 -12.800 1.00 98.12 183 THR A CA 1
ATOM 1441 C C . THR A 1 183 ? 18.641 -4.939 -13.819 1.00 98.12 183 THR A C 1
ATOM 1443 O O . THR A 1 183 ? 18.325 -3.797 -14.131 1.00 98.12 183 THR A O 1
ATOM 1446 N N . ALA A 1 184 ? 19.687 -5.568 -14.359 1.00 97.75 184 ALA A N 1
ATOM 1447 C CA . ALA A 1 184 ? 20.534 -4.954 -15.379 1.00 97.75 184 ALA A CA 1
ATOM 1448 C C . ALA A 1 184 ? 19.762 -4.649 -16.673 1.00 97.75 184 ALA A C 1
ATOM 1450 O O . ALA A 1 184 ? 20.016 -3.626 -17.299 1.00 97.75 184 ALA A O 1
ATOM 1451 N N . SER A 1 185 ? 18.808 -5.507 -17.045 1.00 97.50 185 SER A N 1
ATOM 1452 C CA . SER A 1 185 ? 18.007 -5.344 -18.262 1.00 97.50 185 SER A CA 1
ATOM 1453 C C . SER A 1 185 ? 16.879 -4.321 -18.135 1.00 97.50 185 SER A C 1
ATOM 1455 O O . SER A 1 185 ? 16.550 -3.677 -19.125 1.00 97.50 185 SER A O 1
ATOM 1457 N N . LEU A 1 186 ? 16.227 -4.230 -16.973 1.00 97.62 186 LEU A N 1
ATOM 1458 C CA . LEU A 1 186 ? 14.962 -3.497 -16.829 1.00 97.62 186 LEU A CA 1
ATOM 1459 C C . LEU A 1 186 ? 15.074 -2.195 -16.036 1.00 97.62 186 LEU A C 1
ATOM 1461 O O . LEU A 1 186 ? 14.168 -1.366 -16.094 1.00 97.62 186 LEU A O 1
ATOM 1465 N N . LYS A 1 187 ? 16.134 -2.015 -15.242 1.00 98.19 187 LYS A N 1
ATOM 1466 C CA . LYS A 1 187 ? 16.337 -0.764 -14.510 1.00 98.19 187 LYS A CA 1
ATOM 1467 C C . LYS A 1 187 ? 16.597 0.363 -15.507 1.00 98.19 187 LYS A C 1
ATOM 1469 O O . LYS A 1 187 ? 17.498 0.262 -16.334 1.00 98.1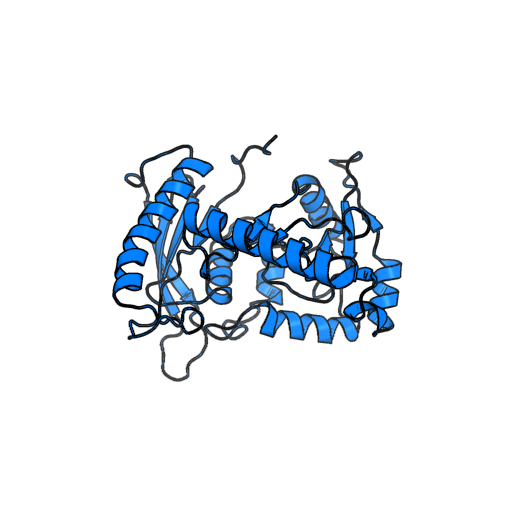9 187 LYS A O 1
ATOM 1474 N N . GLY A 1 188 ? 15.879 1.469 -15.362 1.00 97.75 188 GLY A N 1
ATOM 1475 C CA . GLY A 1 188 ? 16.057 2.615 -16.241 1.00 97.75 188 GLY A CA 1
ATOM 1476 C C . GLY A 1 188 ? 15.204 3.813 -15.859 1.00 97.75 188 GLY A C 1
ATOM 1477 O O . GLY A 1 188 ? 14.417 3.768 -14.910 1.00 97.75 188 GLY A O 1
ATOM 1478 N N . ASP A 1 189 ? 15.383 4.883 -16.627 1.00 97.81 189 ASP A N 1
ATOM 1479 C CA . ASP A 1 189 ? 14.540 6.072 -16.585 1.00 97.81 189 ASP A CA 1
ATOM 1480 C C . ASP A 1 189 ? 13.368 5.896 -17.550 1.00 97.81 189 ASP A C 1
ATOM 1482 O O . ASP A 1 189 ? 13.559 5.769 -18.759 1.00 97.81 189 ASP A O 1
ATOM 1486 N N . PHE A 1 190 ? 12.154 5.929 -17.013 1.00 97.50 190 PHE A N 1
ATOM 1487 C CA . PHE A 1 190 ? 10.921 5.839 -17.784 1.00 97.50 190 PHE A CA 1
ATOM 1488 C C . PHE A 1 190 ? 10.339 7.237 -17.988 1.00 97.50 190 PHE A C 1
ATOM 1490 O O . PHE A 1 190 ? 10.439 8.097 -17.109 1.00 97.50 190 PHE A O 1
ATOM 1497 N N . VAL A 1 191 ? 9.725 7.469 -19.144 1.00 96.12 191 VAL A N 1
ATOM 1498 C CA . VAL A 1 191 ? 9.107 8.750 -19.503 1.00 96.12 191 VAL A CA 1
ATOM 1499 C C . VAL A 1 191 ? 7.722 8.471 -20.068 1.00 96.12 191 VAL A C 1
ATOM 1501 O O . VAL A 1 191 ? 7.566 7.591 -20.912 1.00 96.12 191 VAL A O 1
ATOM 1504 N N . SER A 1 192 ? 6.719 9.213 -19.599 1.00 92.31 192 SER A N 1
ATOM 1505 C CA . SER A 1 192 ? 5.359 9.148 -20.142 1.00 92.31 192 SER A CA 1
ATOM 1506 C C . SER A 1 192 ? 5.177 10.182 -21.256 1.00 92.31 192 SER A C 1
ATOM 1508 O O . SER A 1 192 ? 5.758 11.268 -21.204 1.00 92.31 192 SER A O 1
ATOM 1510 N N . ALA A 1 193 ? 4.332 9.871 -22.243 1.00 88.81 193 ALA A N 1
ATOM 1511 C CA . ALA A 1 193 ? 4.002 10.800 -23.325 1.00 88.81 193 ALA A CA 1
ATOM 1512 C C . ALA A 1 193 ? 3.311 12.080 -22.817 1.00 88.81 193 ALA A C 1
ATOM 1514 O O . ALA A 1 193 ? 3.555 13.159 -23.351 1.00 88.81 193 ALA A O 1
ATOM 1515 N N . SER A 1 194 ? 2.496 11.975 -21.762 1.00 92.19 194 SER A N 1
ATOM 1516 C CA . SER A 1 194 ? 1.826 13.121 -21.132 1.00 92.19 194 SER A CA 1
ATOM 1517 C C . SER A 1 194 ? 2.787 13.974 -20.293 1.00 92.19 194 SER A C 1
ATOM 1519 O O . SER A 1 194 ? 2.499 15.135 -20.011 1.00 92.19 194 SER A O 1
ATOM 1521 N N . HIS A 1 195 ? 3.938 13.417 -19.902 1.00 92.50 195 HIS A N 1
ATOM 1522 C CA . HIS A 1 195 ? 4.939 14.066 -19.055 1.00 92.50 195 HIS A CA 1
ATOM 1523 C C . HIS A 1 195 ? 6.368 13.893 -19.616 1.00 92.50 195 HIS A C 1
ATOM 1525 O O . HIS A 1 195 ? 7.240 13.359 -18.924 1.00 92.50 195 HIS A O 1
ATOM 1531 N N . PRO A 1 196 ? 6.662 14.385 -20.838 1.00 93.50 196 PRO A N 1
ATOM 1532 C CA . PRO A 1 196 ? 7.912 14.085 -21.550 1.00 93.50 196 PRO A CA 1
ATOM 1533 C C . PRO A 1 196 ? 9.171 14.618 -20.848 1.00 93.50 196 PRO A C 1
ATOM 1535 O O . PRO A 1 196 ? 10.272 14.115 -21.054 1.00 93.50 196 PRO A O 1
ATOM 1538 N N . ASN A 1 197 ? 9.010 15.627 -19.989 1.00 95.44 197 ASN A N 1
ATOM 1539 C CA . ASN A 1 197 ? 10.102 16.263 -19.251 1.00 95.44 197 ASN A CA 1
ATOM 1540 C C . ASN A 1 197 ? 10.332 15.656 -17.856 1.00 95.44 197 ASN A C 1
ATOM 1542 O O . ASN A 1 197 ? 11.233 16.097 -17.142 1.00 95.44 197 ASN A O 1
ATOM 1546 N N . VAL A 1 198 ? 9.524 14.674 -17.438 1.00 95.56 198 VAL A N 1
ATOM 1547 C CA . VAL A 1 198 ? 9.639 14.043 -16.119 1.00 95.56 198 VAL A CA 1
ATOM 1548 C C . VAL A 1 198 ? 10.132 12.613 -16.280 1.00 95.56 198 VAL A C 1
ATOM 1550 O O . VAL A 1 198 ? 9.410 11.737 -16.747 1.00 95.56 198 VAL A O 1
ATOM 1553 N N . LYS A 1 199 ? 11.368 12.374 -15.842 1.00 97.00 199 LYS A N 1
ATOM 1554 C CA . LYS A 1 199 ? 11.938 11.029 -15.764 1.00 97.00 199 LYS A CA 1
ATOM 1555 C C . LYS A 1 199 ? 11.532 10.358 -14.459 1.00 97.00 199 LYS A C 1
ATOM 1557 O O . LYS A 1 199 ? 11.730 10.916 -13.379 1.00 97.00 199 LYS A O 1
ATOM 1562 N N . VAL A 1 200 ? 11.013 9.143 -14.563 1.00 98.12 200 VAL A N 1
ATOM 1563 C CA . VAL A 1 200 ? 10.680 8.281 -13.432 1.00 98.12 200 VAL A CA 1
ATOM 1564 C C . VAL A 1 200 ? 11.666 7.111 -13.421 1.00 98.12 200 VAL A C 1
ATOM 1566 O O . VAL A 1 200 ? 11.475 6.146 -14.160 1.00 98.12 200 VAL A O 1
ATOM 1569 N N . PRO A 1 201 ? 12.733 7.167 -12.606 1.00 98.31 201 PRO A N 1
ATOM 1570 C CA . PRO A 1 201 ? 13.644 6.040 -12.457 1.00 98.31 201 PRO A CA 1
ATOM 1571 C C . PRO A 1 201 ? 12.937 4.887 -11.749 1.00 98.31 201 PRO A C 1
ATOM 1573 O O . PRO A 1 201 ? 12.458 5.045 -10.619 1.00 98.31 201 PRO A O 1
ATOM 1576 N N . LEU A 1 202 ? 12.907 3.718 -12.383 1.00 98.69 202 LEU A N 1
ATOM 1577 C CA . LEU A 1 202 ? 12.381 2.488 -11.799 1.00 98.69 202 LEU A CA 1
ATOM 1578 C C . LEU A 1 202 ? 13.440 1.387 -11.850 1.00 98.69 202 LEU A C 1
ATOM 1580 O O . LEU A 1 202 ? 14.235 1.284 -12.782 1.00 98.69 202 LEU A O 1
ATOM 1584 N N . THR A 1 203 ? 13.426 0.528 -10.836 1.00 98.62 203 THR A N 1
ATOM 1585 C CA . THR A 1 203 ? 14.167 -0.737 -10.835 1.00 98.62 203 THR A CA 1
ATOM 1586 C C . THR A 1 203 ? 13.222 -1.879 -10.472 1.00 98.62 203 THR A C 1
ATOM 1588 O O . THR A 1 203 ? 12.320 -1.668 -9.650 1.00 98.62 203 THR A O 1
ATOM 1591 N N . PRO A 1 204 ? 13.423 -3.096 -11.009 1.00 98.38 204 PRO A N 1
ATOM 1592 C CA . PRO A 1 204 ? 12.707 -4.271 -10.533 1.00 98.38 204 PRO A CA 1
ATOM 1593 C C . PRO A 1 204 ? 12.853 -4.444 -9.021 1.00 98.38 204 PRO A C 1
ATOM 1595 O O . PRO A 1 204 ? 13.939 -4.271 -8.456 1.00 98.38 204 PRO A O 1
ATOM 1598 N N . LEU A 1 205 ? 11.752 -4.803 -8.370 1.00 98.31 205 LEU A N 1
ATOM 1599 C CA . LEU A 1 205 ? 11.671 -5.057 -6.941 1.00 98.31 205 LEU A CA 1
ATOM 1600 C C . LEU A 1 205 ? 11.238 -6.502 -6.716 1.00 98.31 205 LEU A C 1
ATOM 1602 O O . LEU A 1 205 ? 10.118 -6.891 -7.025 1.00 98.31 205 LEU A O 1
ATOM 1606 N N . PHE A 1 206 ? 12.096 -7.309 -6.099 1.00 97.75 206 PHE A N 1
ATOM 1607 C CA . PHE A 1 206 ? 11.848 -8.746 -5.951 1.00 97.75 206 PHE A CA 1
ATOM 1608 C C . PHE A 1 206 ? 11.142 -9.092 -4.644 1.00 97.75 206 PHE A C 1
ATOM 1610 O O . PHE A 1 206 ? 11.476 -10.071 -3.971 1.00 97.75 206 PHE A O 1
ATOM 1617 N N . PHE A 1 207 ? 10.193 -8.248 -4.243 1.00 97.19 207 PHE A N 1
ATOM 1618 C CA . PHE A 1 207 ? 9.436 -8.410 -3.014 1.00 97.19 207 PHE A CA 1
ATOM 1619 C C . PHE A 1 207 ? 8.145 -7.584 -3.033 1.00 97.19 207 PHE A C 1
ATOM 1621 O O . PHE A 1 207 ? 8.135 -6.462 -3.528 1.00 97.19 207 PHE A O 1
ATOM 1628 N N . TRP A 1 208 ? 7.068 -8.111 -2.449 1.00 97.44 208 TRP A N 1
ATOM 1629 C CA . TRP A 1 208 ? 5.842 -7.343 -2.217 1.00 97.44 208 TRP A CA 1
ATOM 1630 C C . TRP A 1 208 ? 5.874 -6.726 -0.818 1.00 97.44 208 TRP A C 1
ATOM 1632 O O . TRP A 1 208 ? 5.774 -7.446 0.176 1.00 97.44 208 TRP A O 1
ATOM 1642 N N . HIS A 1 209 ? 6.026 -5.406 -0.733 1.00 95.44 209 HIS A N 1
ATOM 1643 C CA . HIS A 1 209 ? 6.047 -4.680 0.537 1.00 95.44 209 HIS A CA 1
ATOM 1644 C C . HIS A 1 209 ? 4.653 -4.180 0.934 1.00 95.44 209 HIS A C 1
ATOM 1646 O O . HIS A 1 209 ? 3.798 -3.915 0.090 1.00 95.44 209 HIS A O 1
ATOM 1652 N N . ASP A 1 210 ? 4.438 -4.020 2.238 1.00 92.69 210 ASP A N 1
ATOM 1653 C CA . ASP A 1 210 ? 3.225 -3.430 2.815 1.00 92.69 210 ASP A CA 1
ATOM 1654 C C . ASP A 1 210 ? 3.349 -1.928 3.147 1.00 92.69 210 ASP A C 1
ATOM 1656 O O . ASP A 1 210 ? 2.354 -1.280 3.474 1.00 92.69 210 ASP A O 1
ATOM 1660 N N . LYS A 1 211 ? 4.561 -1.377 3.008 1.00 93.38 211 LYS A N 1
ATOM 1661 C CA . LYS A 1 211 ? 4.895 0.060 3.087 1.00 93.38 211 LYS A CA 1
ATOM 1662 C C . LYS A 1 211 ? 4.172 0.843 1.992 1.00 93.38 211 LYS A C 1
ATOM 1664 O O . LYS A 1 211 ? 3.831 0.216 1.001 1.00 93.38 211 LYS A O 1
ATOM 1669 N N . PRO A 1 212 ? 4.004 2.175 2.087 1.00 96.94 212 PRO A N 1
ATOM 1670 C CA . PRO A 1 212 ? 3.327 2.944 1.048 1.00 96.94 212 PRO A CA 1
ATOM 1671 C C . PRO A 1 212 ? 3.739 2.614 -0.393 1.00 96.94 212 PRO A C 1
ATOM 1673 O O . PRO A 1 212 ? 4.929 2.569 -0.718 1.00 96.94 212 PRO A O 1
ATOM 1676 N N . HIS A 1 213 ? 2.739 2.355 -1.234 1.00 98.06 213 HIS A N 1
ATOM 1677 C CA . HIS A 1 213 ? 2.905 1.948 -2.629 1.00 98.06 213 HIS A CA 1
ATOM 1678 C C . HIS A 1 213 ? 1.664 2.273 -3.457 1.00 98.06 213 HIS A C 1
ATOM 1680 O O . HIS A 1 213 ? 0.559 2.407 -2.925 1.00 98.06 213 HIS A O 1
ATOM 1686 N N . VAL A 1 214 ? 1.862 2.326 -4.770 1.00 98.31 214 VAL A N 1
ATOM 1687 C CA . VAL A 1 214 ? 0.801 2.399 -5.775 1.00 98.31 214 VAL A CA 1
ATOM 1688 C C . VAL A 1 214 ? 0.694 1.057 -6.483 1.00 98.31 214 VAL A C 1
ATOM 1690 O O . VAL A 1 214 ? 1.708 0.416 -6.749 1.00 98.31 214 VAL A O 1
ATOM 1693 N N . ALA A 1 215 ? -0.519 0.612 -6.790 1.00 98.31 215 ALA A N 1
ATOM 1694 C CA . ALA A 1 215 ? -0.731 -0.626 -7.530 1.00 98.31 215 ALA A CA 1
ATOM 1695 C C . ALA A 1 215 ? -2.015 -0.585 -8.360 1.00 98.31 215 ALA A C 1
ATOM 1697 O O . ALA A 1 215 ? -2.966 0.114 -8.013 1.00 98.31 215 ALA A O 1
ATOM 1698 N N . SER A 1 216 ? -2.058 -1.384 -9.427 1.00 98.06 216 SER A N 1
ATOM 1699 C CA . SER A 1 216 ? -3.312 -1.720 -10.103 1.00 98.06 216 SER A CA 1
ATOM 1700 C C . SER A 1 216 ? -4.210 -2.508 -9.144 1.00 98.06 216 SER A C 1
ATOM 1702 O O . SER A 1 216 ? -3.786 -3.519 -8.578 1.00 98.06 216 SER A O 1
ATOM 1704 N N . THR A 1 217 ? -5.457 -2.069 -8.975 1.00 98.12 217 THR A N 1
ATOM 1705 C CA . THR A 1 217 ? -6.433 -2.665 -8.050 1.00 98.12 217 THR A CA 1
ATOM 1706 C C . THR A 1 217 ? -6.685 -4.138 -8.378 1.00 98.12 217 THR A C 1
ATOM 1708 O O . THR A 1 217 ? -6.605 -5.002 -7.502 1.00 98.12 217 THR A O 1
ATOM 1711 N N . ALA A 1 218 ? -6.919 -4.451 -9.657 1.00 97.44 218 ALA A N 1
ATOM 1712 C CA . ALA A 1 218 ? -7.156 -5.819 -10.120 1.00 97.44 218 ALA A CA 1
ATOM 1713 C C . ALA A 1 218 ? -5.919 -6.718 -9.938 1.00 97.44 218 ALA A C 1
ATOM 1715 O O . ALA A 1 218 ? -6.029 -7.871 -9.506 1.00 97.44 218 ALA A O 1
ATOM 1716 N N . HIS A 1 219 ? -4.724 -6.182 -10.209 1.00 97.62 219 HIS A N 1
ATOM 1717 C CA . HIS A 1 219 ? -3.464 -6.897 -9.988 1.00 97.62 219 HIS A CA 1
ATOM 1718 C C . HIS A 1 219 ? -3.230 -7.203 -8.507 1.00 97.62 219 HIS A C 1
ATOM 1720 O O . HIS A 1 219 ? -2.855 -8.317 -8.147 1.00 97.62 219 HIS A O 1
ATOM 1726 N N . TYR A 1 220 ? -3.519 -6.239 -7.631 1.00 98.00 220 TYR A N 1
ATOM 1727 C CA . TYR A 1 220 ? -3.420 -6.409 -6.185 1.00 98.00 220 TYR A CA 1
ATOM 1728 C C . TYR A 1 220 ? -4.318 -7.544 -5.699 1.00 98.00 220 TYR A C 1
ATOM 1730 O O . TYR A 1 220 ? -3.853 -8.476 -5.039 1.00 98.00 220 TYR A O 1
ATOM 1738 N N . LEU A 1 221 ? -5.604 -7.481 -6.049 1.00 97.50 221 LEU A N 1
ATOM 1739 C CA . LEU A 1 221 ? -6.585 -8.479 -5.640 1.00 97.50 221 LEU A CA 1
ATOM 1740 C C . LEU A 1 221 ? -6.190 -9.873 -6.141 1.00 97.50 221 LEU A C 1
ATOM 1742 O O . LEU A 1 221 ? -6.196 -10.812 -5.353 1.00 97.50 221 LEU A O 1
ATOM 1746 N N . SER A 1 222 ? -5.767 -10.013 -7.398 1.00 96.31 222 SER A N 1
ATOM 1747 C CA . SER A 1 222 ? -5.381 -11.317 -7.960 1.00 96.31 222 SER A CA 1
ATOM 1748 C C . SER A 1 222 ? -4.069 -11.880 -7.394 1.00 96.31 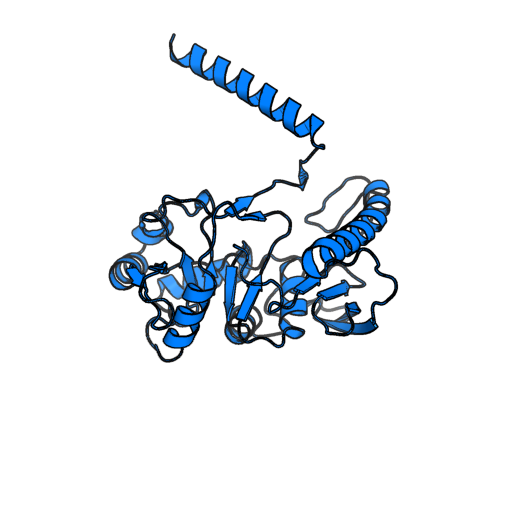222 SER A C 1
ATOM 1750 O O . SER A 1 222 ? -3.970 -13.085 -7.166 1.00 96.31 222 SER A O 1
ATOM 1752 N N . CYS A 1 223 ? -3.061 -11.046 -7.117 1.00 95.75 223 CYS A N 1
ATOM 1753 C CA . CYS A 1 223 ? -1.765 -11.520 -6.617 1.00 95.75 223 CYS A CA 1
ATOM 1754 C C . CYS A 1 223 ? -1.748 -11.758 -5.105 1.00 95.75 223 CYS A C 1
ATOM 1756 O O . CYS A 1 223 ? -1.140 -12.725 -4.626 1.00 95.75 223 CYS A O 1
ATOM 1758 N N . VAL A 1 224 ? -2.385 -10.869 -4.342 1.00 95.81 224 VAL A N 1
ATOM 1759 C CA . VAL A 1 224 ? -2.348 -10.881 -2.874 1.00 95.81 224 VAL A CA 1
ATOM 1760 C C . VAL A 1 224 ? -3.548 -11.621 -2.294 1.00 95.81 224 VAL A C 1
ATOM 1762 O O . VAL A 1 224 ? -3.381 -12.380 -1.340 1.00 95.81 224 VAL A O 1
ATOM 1765 N N . PHE A 1 225 ? -4.730 -11.475 -2.901 1.00 94.62 225 PHE A N 1
ATOM 1766 C CA . PHE A 1 225 ? -5.995 -12.029 -2.407 1.00 94.62 225 PHE A CA 1
ATOM 1767 C C . PHE A 1 225 ? -6.739 -12.906 -3.441 1.00 94.62 225 PHE A C 1
ATOM 1769 O O . PHE A 1 225 ? -7.949 -12.734 -3.611 1.00 94.62 225 PHE A O 1
ATOM 1776 N N . PRO A 1 226 ? -6.071 -13.866 -4.125 1.00 92.62 226 PRO A N 1
ATOM 1777 C CA . PRO A 1 226 ? -6.711 -14.695 -5.154 1.00 92.62 226 PRO A CA 1
ATOM 1778 C C . PRO A 1 226 ? -7.870 -15.540 -4.619 1.00 92.62 226 PRO A C 1
ATOM 1780 O O . PRO A 1 226 ? -8.755 -15.930 -5.373 1.00 92.62 226 PRO A O 1
ATOM 1783 N N . THR A 1 227 ? -7.857 -15.851 -3.322 1.00 89.38 227 THR A N 1
ATOM 1784 C CA . THR A 1 227 ? -8.915 -16.596 -2.640 1.00 89.38 227 THR A CA 1
ATOM 1785 C C . THR A 1 227 ? -9.164 -15.995 -1.256 1.00 89.38 227 THR A C 1
ATOM 1787 O O . THR A 1 227 ? -8.271 -15.338 -0.703 1.00 89.38 227 THR A O 1
ATOM 1790 N N . PRO A 1 228 ? -10.320 -16.277 -0.625 1.00 82.94 228 PRO A N 1
ATOM 1791 C CA . PRO A 1 228 ? -10.596 -15.825 0.740 1.00 82.94 228 PRO A CA 1
ATOM 1792 C C . PRO A 1 228 ? -9.569 -16.288 1.785 1.00 82.94 228 PRO A C 1
ATOM 1794 O O . PRO A 1 228 ? -9.413 -15.656 2.834 1.00 82.94 228 PRO A O 1
ATOM 1797 N N . LEU A 1 229 ? -8.842 -17.367 1.476 1.00 83.12 229 LEU A N 1
ATOM 1798 C CA . LEU A 1 229 ? -7.845 -18.022 2.325 1.00 83.12 229 LEU A CA 1
ATOM 1799 C C . LEU A 1 229 ? -6.410 -17.544 2.079 1.00 83.12 229 LEU A C 1
ATOM 1801 O O . LEU A 1 229 ? -5.491 -18.002 2.755 1.00 83.12 229 LEU A O 1
ATOM 1805 N N . ALA A 1 230 ? -6.198 -16.641 1.119 1.00 86.62 230 ALA A N 1
ATOM 1806 C CA . ALA A 1 230 ? -4.862 -16.235 0.693 1.00 86.62 230 ALA A CA 1
ATOM 1807 C C . ALA A 1 230 ? -4.037 -15.551 1.795 1.00 86.62 230 ALA A C 1
ATOM 1809 O O . ALA A 1 230 ? -2.807 -15.594 1.739 1.00 86.62 230 ALA A O 1
ATOM 1810 N N . LEU A 1 231 ? -4.700 -14.942 2.786 1.00 88.50 231 LEU A N 1
ATOM 1811 C CA . LEU A 1 231 ? -4.045 -14.294 3.914 1.00 88.50 231 LEU A CA 1
ATOM 1812 C C . LEU A 1 231 ? -4.722 -14.658 5.249 1.00 88.50 231 LEU A C 1
ATOM 1814 O O . LEU A 1 231 ? -5.911 -14.379 5.428 1.00 88.50 231 LEU A O 1
ATOM 1818 N N . PRO A 1 232 ? -3.984 -15.241 6.213 1.00 86.00 232 PRO A N 1
ATOM 1819 C CA . PRO A 1 232 ? -4.503 -15.492 7.552 1.00 86.00 232 PRO A CA 1
ATOM 1820 C C . PRO A 1 232 ? -4.794 -14.202 8.323 1.00 86.00 232 PRO A C 1
ATOM 1822 O O . PRO A 1 232 ? -4.132 -13.175 8.148 1.00 86.00 232 PRO A O 1
ATOM 1825 N N . ARG A 1 233 ? -5.733 -14.276 9.269 1.00 85.94 233 ARG A N 1
ATOM 1826 C CA . ARG A 1 233 ? -6.034 -13.160 10.169 1.00 85.94 233 ARG A CA 1
ATOM 1827 C C . ARG A 1 233 ? -4.800 -12.751 10.975 1.00 85.94 233 ARG A C 1
ATOM 1829 O O . ARG A 1 233 ? -4.164 -13.580 11.623 1.00 85.94 233 ARG A O 1
ATOM 1836 N N . GLY A 1 234 ? -4.490 -11.455 10.964 1.00 82.81 234 GLY A N 1
ATOM 1837 C CA . GLY A 1 234 ? -3.335 -10.890 11.666 1.00 82.81 234 GLY A CA 1
ATOM 1838 C C . GLY A 1 234 ? -1.976 -11.119 10.992 1.00 82.81 234 GLY A C 1
ATOM 1839 O O . GLY A 1 234 ? -0.979 -10.642 11.532 1.00 82.81 234 GLY A O 1
ATOM 1840 N N . ALA A 1 235 ? -1.921 -11.798 9.841 1.00 86.62 235 ALA A N 1
ATOM 1841 C CA . ALA A 1 235 ? -0.701 -11.902 9.050 1.00 86.62 235 ALA A CA 1
ATOM 1842 C C . ALA A 1 235 ? -0.415 -10.592 8.299 1.00 86.62 235 ALA A C 1
ATOM 1844 O O . ALA A 1 235 ? -1.333 -9.890 7.860 1.00 86.62 235 ALA A O 1
ATOM 1845 N N . PHE A 1 236 ? 0.868 -10.274 8.130 1.00 88.88 236 PHE A N 1
ATOM 1846 C CA . PHE A 1 236 ? 1.305 -9.195 7.250 1.00 88.88 236 PHE A CA 1
ATOM 1847 C C . PHE A 1 236 ? 1.424 -9.707 5.812 1.00 88.88 236 PHE A C 1
ATOM 1849 O O . PHE A 1 236 ? 1.810 -10.855 5.569 1.00 88.88 236 PHE A O 1
ATOM 1856 N N . ILE A 1 237 ? 1.101 -8.836 4.854 1.00 93.56 237 ILE A N 1
ATOM 1857 C CA . ILE A 1 237 ? 1.233 -9.133 3.421 1.00 93.56 237 ILE A CA 1
ATOM 1858 C C . ILE A 1 237 ? 2.708 -9.398 3.082 1.00 93.56 237 ILE A C 1
ATOM 1860 O O . ILE A 1 237 ? 3.018 -10.368 2.397 1.00 93.56 237 ILE A O 1
ATOM 1864 N N . GLU A 1 238 ? 3.621 -8.582 3.616 1.00 93.00 238 GLU A N 1
ATOM 1865 C CA . GLU A 1 238 ? 5.071 -8.705 3.402 1.00 93.00 238 GLU A CA 1
ATOM 1866 C C . GLU A 1 238 ? 5.613 -10.066 3.891 1.00 93.00 238 GLU A C 1
ATOM 1868 O O . GLU A 1 238 ? 6.326 -10.744 3.149 1.00 93.00 238 GLU A O 1
ATOM 1873 N N . ASP A 1 239 ? 5.195 -10.537 5.069 1.00 90.69 239 ASP A N 1
ATOM 1874 C CA . ASP A 1 239 ? 5.686 -11.799 5.650 1.00 90.69 239 ASP A CA 1
ATOM 1875 C C . ASP A 1 239 ? 5.220 -13.054 4.892 1.00 90.69 239 ASP A C 1
ATOM 1877 O O . ASP A 1 239 ? 5.875 -14.094 4.938 1.00 90.69 239 ASP A O 1
ATOM 1881 N N . THR A 1 240 ? 4.088 -12.973 4.191 1.00 91.00 240 THR A N 1
ATOM 1882 C CA . THR A 1 240 ? 3.460 -14.117 3.512 1.00 91.00 240 THR A CA 1
ATOM 1883 C C . THR A 1 240 ? 3.623 -14.012 1.998 1.00 91.00 240 THR A C 1
ATOM 1885 O O . THR A 1 240 ? 4.354 -14.779 1.366 1.00 91.00 240 THR A O 1
ATOM 1888 N N . VAL A 1 241 ? 2.967 -13.021 1.405 1.00 94.88 241 VAL A N 1
ATOM 1889 C CA . VAL A 1 241 ? 2.940 -12.778 -0.033 1.00 94.88 241 VAL A CA 1
ATOM 1890 C C . VAL A 1 241 ? 4.278 -12.239 -0.521 1.00 94.88 241 VAL A C 1
ATOM 1892 O O . VAL A 1 241 ? 4.742 -12.682 -1.567 1.00 94.88 241 VAL A O 1
ATOM 1895 N N . GLY A 1 242 ? 4.947 -11.375 0.246 1.00 95.69 242 GLY A N 1
ATOM 1896 C CA . GLY A 1 242 ? 6.269 -10.856 -0.115 1.00 95.69 242 GLY A CA 1
ATOM 1897 C C . GLY A 1 242 ? 7.324 -11.956 -0.263 1.00 95.69 242 GLY A C 1
ATOM 1898 O O . GLY A 1 242 ? 8.057 -11.986 -1.256 1.00 95.69 242 GLY A O 1
ATOM 1899 N N . GLN A 1 243 ? 7.351 -12.919 0.664 1.00 94.44 243 GLN A N 1
ATOM 1900 C CA . GLN A 1 243 ? 8.255 -14.075 0.585 1.00 94.44 243 GLN A CA 1
ATOM 1901 C C . GLN A 1 243 ? 7.921 -14.992 -0.594 1.00 94.44 243 GLN A C 1
ATOM 1903 O O . GLN A 1 243 ? 8.814 -15.381 -1.353 1.00 94.44 243 GLN A O 1
ATOM 1908 N N . ARG A 1 244 ? 6.630 -15.287 -0.803 1.00 95.81 244 ARG A N 1
ATOM 1909 C CA . ARG A 1 244 ? 6.163 -16.045 -1.975 1.00 95.81 244 ARG A CA 1
ATOM 1910 C C . ARG A 1 244 ? 6.589 -15.369 -3.279 1.00 95.81 244 ARG A C 1
ATOM 1912 O O . ARG A 1 244 ? 7.090 -16.045 -4.176 1.00 95.81 244 ARG A O 1
ATOM 1919 N N . ALA A 1 245 ? 6.429 -14.050 -3.360 1.00 96.94 245 ALA A N 1
ATOM 1920 C CA . ALA A 1 245 ? 6.785 -13.251 -4.522 1.00 96.94 245 ALA A CA 1
ATOM 1921 C C . ALA A 1 245 ? 8.277 -13.335 -4.833 1.00 96.94 245 ALA A C 1
ATOM 1923 O O . ALA A 1 245 ? 8.661 -13.685 -5.947 1.00 96.94 245 ALA A O 1
ATOM 1924 N N . ARG A 1 246 ? 9.126 -13.121 -3.824 1.00 96.75 246 ARG A N 1
ATOM 1925 C CA . ARG A 1 246 ? 10.581 -13.239 -3.966 1.00 96.75 246 ARG A CA 1
ATOM 1926 C C . ARG A 1 246 ? 11.006 -14.603 -4.488 1.00 96.75 246 ARG A C 1
ATOM 1928 O O . ARG A 1 246 ? 11.824 -14.679 -5.400 1.00 96.75 246 ARG A O 1
ATOM 1935 N N . ASN A 1 247 ? 10.474 -15.675 -3.906 1.00 96.94 247 ASN A N 1
ATOM 1936 C CA . ASN A 1 247 ? 10.859 -17.032 -4.283 1.00 96.94 247 ASN A CA 1
ATOM 1937 C C . ASN A 1 247 ? 10.475 -17.351 -5.733 1.00 96.94 247 ASN A C 1
ATOM 1939 O O . ASN A 1 247 ? 11.284 -17.921 -6.454 1.00 96.94 247 ASN A O 1
ATOM 1943 N N . GLN A 1 248 ? 9.297 -16.914 -6.183 1.00 97.12 248 GLN A N 1
ATOM 1944 C CA . GLN A 1 248 ? 8.870 -17.090 -7.575 1.00 97.12 248 GLN A CA 1
ATOM 1945 C C . GLN A 1 248 ? 9.676 -16.215 -8.548 1.00 97.12 248 GLN A C 1
ATOM 1947 O O . GLN A 1 248 ? 10.036 -16.667 -9.630 1.00 97.12 248 GLN A O 1
ATOM 1952 N N . MET A 1 249 ? 10.032 -14.986 -8.168 1.00 97.12 249 MET A N 1
ATOM 1953 C CA . MET A 1 249 ? 10.853 -14.116 -9.022 1.00 97.12 249 MET A CA 1
ATOM 1954 C C . MET A 1 249 ? 12.290 -14.620 -9.181 1.00 97.12 249 MET A C 1
ATOM 1956 O O . MET A 1 249 ? 12.856 -14.499 -10.262 1.00 97.12 249 MET A O 1
ATOM 1960 N N . LYS A 1 250 ? 12.860 -15.274 -8.159 1.00 96.62 250 LYS A N 1
ATOM 1961 C CA . LYS A 1 250 ? 14.141 -15.996 -8.292 1.00 96.62 250 LYS A CA 1
ATOM 1962 C C . LYS A 1 250 ? 14.087 -17.130 -9.321 1.00 96.62 250 LYS A C 1
ATOM 1964 O O . LYS A 1 250 ? 15.127 -17.515 -9.832 1.00 96.62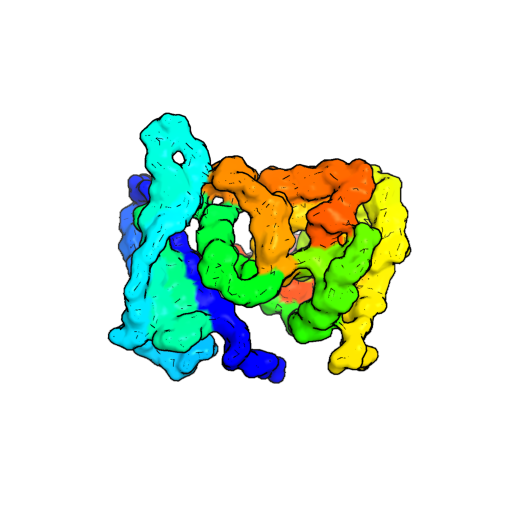 250 LYS A O 1
ATOM 1969 N N . GLN A 1 251 ? 12.895 -17.650 -9.609 1.00 96.25 251 GLN A N 1
ATOM 1970 C CA . GLN A 1 251 ? 12.643 -18.676 -10.624 1.00 96.25 251 GLN A CA 1
ATOM 1971 C C . GLN A 1 251 ? 12.257 -18.071 -11.989 1.00 96.25 251 GLN A C 1
ATOM 1973 O O . GLN A 1 251 ? 11.790 -18.791 -12.863 1.00 96.25 251 GLN A O 1
ATOM 1978 N N . GLY A 1 252 ? 12.408 -16.753 -12.177 1.00 94.38 252 GLY A N 1
ATOM 1979 C CA . GLY A 1 252 ? 12.120 -16.067 -13.442 1.00 94.38 252 GLY A CA 1
ATOM 1980 C C . GLY A 1 252 ? 10.676 -15.583 -13.606 1.00 94.38 252 GLY A C 1
ATOM 1981 O O . GLY A 1 252 ? 10.331 -15.015 -14.636 1.00 94.38 252 GLY A O 1
ATOM 1982 N N . VAL A 1 253 ? 9.815 -15.737 -12.594 1.00 95.56 253 VAL A N 1
ATOM 1983 C CA . VAL A 1 253 ? 8.383 -15.393 -12.695 1.00 95.56 253 VAL A CA 1
ATOM 1984 C C . VAL A 1 253 ? 8.122 -13.922 -12.322 1.00 95.56 253 VAL A C 1
ATOM 1986 O O . VAL A 1 253 ? 7.294 -13.622 -11.460 1.00 95.56 253 VAL A O 1
ATOM 1989 N N . PHE A 1 254 ? 8.854 -12.982 -12.930 1.00 96.81 254 PHE A N 1
ATOM 1990 C CA . PHE A 1 254 ? 8.737 -11.548 -12.620 1.00 96.81 254 PHE A CA 1
ATOM 1991 C C . PHE A 1 254 ? 7.412 -10.933 -13.072 1.00 96.81 254 PHE A C 1
ATOM 1993 O O . PHE A 1 254 ? 6.735 -10.317 -12.252 1.00 96.81 254 PHE A O 1
ATOM 2000 N N . ALA A 1 255 ? 7.003 -11.153 -14.325 1.00 95.88 255 ALA A N 1
ATOM 2001 C CA . ALA A 1 255 ? 5.816 -10.531 -14.925 1.00 95.88 255 ALA A CA 1
ATOM 2002 C C . ALA A 1 255 ? 4.516 -10.780 -14.135 1.00 95.88 255 ALA A C 1
ATOM 2004 O O . ALA A 1 255 ? 3.630 -9.928 -14.092 1.00 95.88 255 ALA A O 1
ATOM 2005 N N . LYS A 1 256 ? 4.420 -11.925 -13.443 1.00 95.75 256 LYS A N 1
ATOM 2006 C CA . LYS A 1 256 ? 3.302 -12.237 -12.540 1.00 95.75 256 LYS A CA 1
ATOM 2007 C C . LYS A 1 256 ? 3.202 -11.258 -11.373 1.00 95.75 256 LYS A C 1
ATOM 2009 O O . LYS A 1 256 ? 2.100 -10.948 -10.947 1.00 95.75 256 LYS A O 1
ATOM 2014 N N . TRP A 1 257 ? 4.331 -10.836 -10.813 1.00 97.25 257 TRP A N 1
ATOM 2015 C CA . TRP A 1 257 ? 4.370 -9.944 -9.656 1.00 97.25 257 TRP A CA 1
ATOM 2016 C C . TRP A 1 257 ? 4.454 -8.487 -10.080 1.00 97.25 257 TRP A C 1
ATOM 2018 O O . TRP A 1 257 ? 3.776 -7.662 -9.472 1.00 97.25 257 TRP A O 1
ATOM 2028 N N . ALA A 1 258 ? 5.210 -8.190 -11.145 1.00 97.50 258 ALA A N 1
ATOM 2029 C CA . ALA A 1 258 ? 5.298 -6.863 -11.753 1.00 97.50 258 ALA A CA 1
ATOM 2030 C C . ALA A 1 258 ? 5.583 -5.768 -10.708 1.00 97.50 258 ALA A C 1
ATOM 2032 O O . ALA A 1 258 ? 4.984 -4.689 -10.723 1.00 97.50 258 ALA A O 1
ATOM 2033 N N . CYS A 1 259 ? 6.457 -6.103 -9.752 1.00 97.69 259 CYS A N 1
ATOM 2034 C CA . CYS A 1 259 ? 6.819 -5.254 -8.630 1.00 97.69 259 CYS A CA 1
ATOM 2035 C C . CYS A 1 259 ? 8.011 -4.378 -9.002 1.00 97.69 259 CYS A C 1
ATOM 2037 O O . CYS A 1 259 ? 9.082 -4.878 -9.348 1.00 97.69 259 CYS A O 1
ATOM 2039 N N . TRP A 1 260 ? 7.844 -3.072 -8.840 1.00 98.62 260 TRP A N 1
ATOM 2040 C CA . TRP A 1 260 ? 8.861 -2.069 -9.113 1.00 98.62 260 TRP A CA 1
ATOM 2041 C C . TRP A 1 260 ? 9.126 -1.210 -7.884 1.00 98.62 260 TRP A C 1
ATOM 2043 O O . TRP A 1 260 ? 8.284 -1.047 -6.997 1.00 98.62 260 TRP A O 1
ATOM 2053 N N . LEU A 1 261 ? 10.332 -0.661 -7.830 1.00 98.69 261 LEU A N 1
ATOM 2054 C CA . LEU A 1 261 ? 10.752 0.312 -6.838 1.00 98.69 261 LEU A CA 1
ATOM 2055 C C . LEU A 1 261 ? 11.033 1.628 -7.552 1.00 98.69 261 LEU A C 1
ATOM 2057 O O . LEU A 1 261 ? 11.857 1.669 -8.467 1.00 98.69 261 LEU A O 1
ATOM 2061 N N . TYR A 1 262 ? 10.390 2.702 -7.096 1.00 98.62 262 TYR A N 1
ATOM 2062 C CA . TYR A 1 262 ? 10.796 4.052 -7.464 1.00 98.62 262 TYR A CA 1
ATOM 2063 C C . TYR A 1 262 ? 12.231 4.286 -6.985 1.00 98.62 262 TYR A C 1
ATOM 2065 O O . TYR A 1 262 ? 12.523 4.134 -5.798 1.00 98.62 262 TYR A O 1
ATOM 2073 N N . TYR A 1 263 ? 13.137 4.613 -7.905 1.00 98.25 263 TYR A N 1
ATOM 2074 C CA . TYR A 1 263 ? 14.580 4.534 -7.672 1.00 98.25 263 TYR A CA 1
ATOM 2075 C C . TYR A 1 263 ? 15.321 5.869 -7.877 1.00 98.25 263 TYR A C 1
ATOM 2077 O O . TYR A 1 263 ? 16.341 5.922 -8.567 1.00 98.25 263 TYR A O 1
ATOM 2085 N N . PRO A 1 264 ? 14.846 6.981 -7.281 1.00 97.62 264 PRO A N 1
ATOM 2086 C CA . PRO A 1 264 ? 15.432 8.298 -7.489 1.00 97.62 264 PRO A CA 1
ATOM 2087 C C . PRO A 1 264 ? 16.885 8.368 -7.016 1.00 97.62 264 PRO A C 1
ATOM 2089 O O . PRO A 1 264 ? 17.248 7.810 -5.975 1.00 97.62 264 PRO A O 1
ATOM 2092 N N . LYS A 1 265 ? 17.701 9.126 -7.759 1.00 96.50 265 LYS A N 1
ATOM 2093 C CA . LYS A 1 265 ? 19.137 9.311 -7.493 1.00 96.50 265 LYS A CA 1
ATOM 2094 C C . LYS A 1 265 ? 19.865 7.972 -7.325 1.00 96.50 265 LYS A C 1
ATOM 2096 O O . LYS A 1 265 ? 20.552 7.770 -6.324 1.00 96.50 265 LYS A O 1
ATOM 2101 N N . GLU A 1 266 ? 19.652 7.037 -8.248 1.00 96.06 266 GLU A N 1
ATOM 2102 C CA . GLU A 1 266 ? 20.272 5.706 -8.201 1.00 96.06 266 GLU A CA 1
ATOM 2103 C C . GLU A 1 266 ? 19.990 4.940 -6.893 1.00 96.06 266 GLU A C 1
ATOM 2105 O O . GLU A 1 266 ? 20.803 4.149 -6.414 1.00 96.06 266 GLU A O 1
ATOM 2110 N N . GLY A 1 267 ? 18.815 5.176 -6.299 1.00 95.44 267 GLY A N 1
ATOM 2111 C CA . GLY A 1 267 ? 18.386 4.530 -5.059 1.00 95.44 267 GLY A CA 1
ATOM 2112 C C . GLY A 1 267 ? 19.031 5.086 -3.795 1.00 95.44 267 GLY A C 1
ATOM 2113 O O . GLY A 1 267 ? 18.954 4.442 -2.753 1.00 95.44 267 GLY A O 1
ATOM 2114 N N . THR A 1 268 ? 19.666 6.256 -3.856 1.00 96.81 268 THR A N 1
ATOM 2115 C CA . THR A 1 268 ? 20.257 6.911 -2.673 1.00 96.81 268 THR A CA 1
ATOM 2116 C C . THR A 1 268 ? 19.284 7.846 -1.959 1.00 96.81 268 THR A C 1
ATOM 2118 O O . THR A 1 268 ? 19.515 8.225 -0.811 1.00 96.81 268 THR A O 1
ATOM 2121 N N . LYS A 1 269 ? 18.172 8.219 -2.606 1.00 97.06 269 LYS A N 1
ATOM 2122 C CA . LYS A 1 269 ? 17.166 9.109 -2.021 1.00 97.06 269 LYS A CA 1
ATOM 2123 C C . LYS A 1 269 ? 16.079 8.304 -1.306 1.00 97.06 269 LYS A C 1
ATOM 2125 O O . LYS A 1 269 ? 15.336 7.553 -1.930 1.00 97.06 269 LYS A O 1
ATOM 2130 N N . GLN A 1 270 ? 15.959 8.521 0.001 1.00 96.44 270 GLN A N 1
ATOM 2131 C CA . GLN A 1 270 ? 14.821 8.057 0.791 1.00 96.44 270 GLN A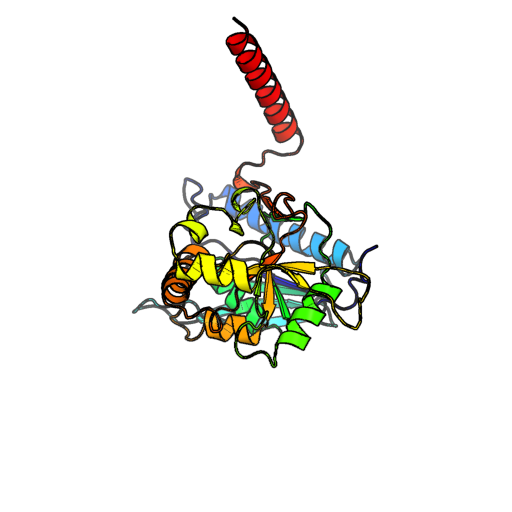 CA 1
ATOM 2132 C C . GLN A 1 270 ? 13.559 8.840 0.410 1.00 96.44 270 GLN A C 1
ATOM 2134 O O . GLN A 1 270 ? 13.609 10.053 0.215 1.00 96.44 270 GLN A O 1
ATOM 2139 N N . CYS A 1 271 ? 12.428 8.144 0.343 1.00 97.19 271 CYS A N 1
ATOM 2140 C CA . CYS A 1 271 ? 11.116 8.747 0.124 1.00 97.19 271 CYS A CA 1
ATOM 2141 C C . CYS A 1 271 ? 10.090 8.361 1.186 1.00 97.19 271 CYS A C 1
ATOM 2143 O O . CYS A 1 271 ? 9.083 9.047 1.315 1.00 97.19 271 CYS A O 1
ATOM 2145 N N . LEU A 1 272 ? 10.347 7.307 1.965 1.00 96.62 272 LEU A N 1
ATOM 2146 C CA . LEU A 1 272 ? 9.494 6.897 3.075 1.00 96.62 272 LEU A CA 1
ATOM 2147 C C . LEU A 1 272 ? 10.255 6.913 4.395 1.00 96.62 272 LEU A C 1
ATOM 2149 O O . LEU A 1 272 ? 11.319 6.296 4.521 1.00 96.62 272 LEU A O 1
ATOM 2153 N N . ARG A 1 273 ? 9.646 7.530 5.408 1.00 94.31 273 ARG A N 1
ATOM 2154 C CA . ARG A 1 273 ? 10.158 7.561 6.778 1.00 94.31 273 ARG A CA 1
ATOM 2155 C C . ARG A 1 273 ? 9.119 7.017 7.750 1.00 94.31 273 ARG A C 1
ATOM 2157 O O . ARG A 1 273 ? 7.992 7.496 7.804 1.00 94.31 273 ARG A O 1
ATOM 2164 N N . HIS A 1 274 ? 9.512 6.022 8.536 1.00 91.38 274 HIS A N 1
ATOM 2165 C CA . HIS A 1 274 ? 8.647 5.451 9.564 1.00 91.38 274 HIS A CA 1
ATOM 2166 C C . HIS A 1 274 ? 8.557 6.411 10.760 1.00 91.38 274 HIS A C 1
ATOM 2168 O O . HIS A 1 274 ? 9.583 6.861 11.270 1.00 91.38 274 HIS A O 1
ATOM 2174 N N . LEU A 1 275 ? 7.344 6.698 11.227 1.00 87.69 275 LEU A N 1
ATOM 2175 C CA . LEU A 1 275 ? 7.058 7.657 12.300 1.00 87.69 275 LEU A CA 1
ATOM 2176 C C . LEU A 1 275 ? 7.231 7.072 13.706 1.00 87.69 275 LEU A C 1
ATOM 2178 O O . LEU A 1 275 ? 7.255 7.811 14.678 1.00 87.69 275 LEU A O 1
ATOM 2182 N N . GLN A 1 276 ? 7.350 5.745 13.821 1.00 78.56 276 GLN A N 1
ATOM 2183 C CA . GLN A 1 276 ? 7.526 5.027 15.098 1.00 78.56 276 GLN A CA 1
ATOM 2184 C C . GLN A 1 276 ? 6.462 5.415 16.139 1.00 78.56 276 GLN A C 1
ATOM 2186 O O . GLN A 1 276 ? 6.724 5.439 17.338 1.00 78.56 276 GLN A O 1
ATOM 2191 N N . GLY A 1 277 ? 5.224 5.653 15.686 1.00 70.62 277 GLY A N 1
ATOM 2192 C CA . GLY A 1 277 ? 4.140 6.187 16.520 1.00 70.62 277 GLY A CA 1
ATOM 2193 C C . GLY A 1 277 ? 3.847 5.379 17.790 1.00 70.62 277 GLY A C 1
ATOM 2194 O O . GLY A 1 277 ? 3.372 5.923 18.777 1.00 70.62 277 GLY A O 1
ATOM 2195 N N . ARG A 1 278 ? 4.202 4.087 17.821 1.00 69.19 278 ARG A N 1
ATOM 2196 C CA . ARG A 1 278 ? 4.050 3.221 19.006 1.00 69.19 278 ARG A CA 1
ATOM 2197 C C . ARG A 1 278 ? 4.901 3.652 20.200 1.00 69.19 278 ARG A C 1
ATOM 2199 O O . ARG A 1 278 ? 4.567 3.300 21.326 1.00 69.19 278 ARG A O 1
ATOM 2206 N N . THR A 1 279 ? 6.022 4.321 19.952 1.00 67.31 279 THR A N 1
ATOM 2207 C CA . THR A 1 279 ? 6.924 4.827 20.993 1.00 67.31 279 THR A CA 1
ATOM 2208 C C . THR A 1 279 ? 6.818 6.333 21.166 1.00 67.31 279 THR A C 1
ATOM 2210 O O . THR A 1 279 ? 7.541 6.874 21.996 1.00 67.31 279 THR A O 1
ATOM 2213 N N . TRP A 1 280 ? 5.946 6.994 20.400 1.00 67.31 280 TRP A N 1
ATOM 2214 C CA . TRP A 1 280 ? 5.782 8.439 20.436 1.00 67.31 280 TRP A CA 1
ATOM 2215 C C . TRP A 1 280 ? 5.204 8.872 21.784 1.00 67.31 280 TRP A C 1
ATOM 2217 O O . TRP A 1 280 ? 4.190 8.340 22.238 1.00 67.31 280 TRP A O 1
ATOM 2227 N N . ARG A 1 281 ? 5.875 9.822 22.442 1.00 65.44 281 ARG A N 1
ATOM 2228 C CA . ARG A 1 281 ? 5.547 10.293 23.803 1.00 65.44 281 ARG A CA 1
ATOM 2229 C C . ARG A 1 281 ? 5.085 11.752 23.833 1.00 65.44 281 ARG A C 1
ATOM 2231 O O . ARG A 1 281 ? 5.279 12.431 24.835 1.00 65.44 281 ARG A O 1
ATOM 2238 N N . GLY A 1 282 ? 4.513 12.249 22.740 1.00 68.94 282 GLY A N 1
ATOM 2239 C CA . GLY A 1 282 ? 4.207 13.671 22.600 1.00 68.94 282 GLY A CA 1
ATOM 2240 C C . GLY A 1 282 ? 5.394 14.491 22.092 1.00 68.94 282 GLY A C 1
ATOM 2241 O O . GLY A 1 282 ? 6.533 14.021 22.066 1.00 68.94 282 GLY A O 1
ATOM 2242 N N . ALA A 1 283 ? 5.123 15.737 21.695 1.00 69.25 283 ALA A N 1
ATOM 2243 C CA . ALA A 1 283 ? 6.134 16.657 21.168 1.00 69.25 283 ALA A CA 1
ATOM 2244 C C . ALA A 1 283 ? 7.287 16.898 22.161 1.00 69.25 283 ALA A C 1
ATOM 2246 O O . ALA A 1 283 ? 8.454 16.870 21.773 1.00 69.25 283 ALA A O 1
ATOM 2247 N N . GLU A 1 284 ? 6.969 17.054 23.448 1.00 70.38 284 GLU A N 1
ATOM 2248 C CA . GLU A 1 284 ? 7.959 17.234 24.517 1.00 70.38 284 GLU A CA 1
ATOM 2249 C C . GLU A 1 284 ? 8.827 15.984 24.724 1.00 70.38 284 GLU A C 1
ATOM 2251 O O . GLU A 1 284 ? 10.050 16.079 24.844 1.00 70.38 284 GLU A O 1
ATOM 2256 N N . GLY A 1 285 ? 8.215 14.793 24.696 1.00 70.69 285 GLY A N 1
ATOM 2257 C CA . GLY A 1 285 ? 8.925 13.522 24.842 1.00 70.69 285 GLY A CA 1
ATOM 2258 C C . GLY A 1 285 ? 9.898 13.238 23.693 1.00 70.69 285 GLY A C 1
ATOM 2259 O O . GLY A 1 285 ? 11.001 12.742 23.928 1.00 70.69 285 GLY A O 1
ATOM 2260 N N . GLU A 1 286 ? 9.528 13.601 22.462 1.00 73.25 286 GLU A N 1
ATOM 2261 C CA . GLU A 1 286 ? 10.412 13.524 21.291 1.00 73.25 286 GLU A CA 1
ATOM 2262 C C . GLU A 1 286 ? 11.583 14.512 21.388 1.00 73.25 286 GLU A C 1
ATOM 2264 O O . GLU A 1 286 ? 12.724 14.157 21.073 1.00 73.25 286 GLU A O 1
ATOM 2269 N N . LEU A 1 287 ? 11.332 15.739 21.862 1.00 72.50 287 LEU A N 1
ATOM 2270 C CA . LEU A 1 287 ? 12.376 16.750 22.048 1.00 72.50 287 LEU A CA 1
ATOM 2271 C C . LEU A 1 287 ? 13.436 16.256 23.043 1.00 72.50 287 LEU A C 1
ATOM 2273 O O . LEU A 1 287 ? 14.628 16.234 22.725 1.00 72.50 287 LEU A O 1
ATOM 2277 N N . ALA A 1 288 ? 12.987 15.750 24.196 1.00 74.38 288 ALA A N 1
ATOM 2278 C CA . ALA A 1 288 ? 13.849 15.184 25.229 1.00 74.38 288 ALA A CA 1
ATOM 2279 C C . ALA A 1 288 ? 14.654 13.975 24.719 1.00 74.38 288 ALA A C 1
ATOM 2281 O O . ALA A 1 288 ? 15.855 13.859 24.984 1.00 74.38 288 ALA A O 1
ATOM 2282 N N . GLN A 1 289 ? 14.031 13.085 23.937 1.00 75.12 289 GLN A N 1
ATOM 2283 C CA . GLN A 1 289 ? 14.724 11.935 23.353 1.00 75.12 289 GLN A CA 1
ATOM 2284 C C . GLN A 1 289 ? 15.781 12.362 22.325 1.00 75.12 289 GLN A C 1
ATOM 2286 O O . GLN A 1 289 ? 16.893 11.825 22.321 1.00 75.12 289 GLN A O 1
ATOM 2291 N N . ARG A 1 290 ? 15.474 13.350 21.476 1.00 76.94 290 ARG A N 1
ATOM 2292 C CA . ARG A 1 290 ? 16.410 13.883 20.478 1.00 76.94 290 ARG A CA 1
ATOM 2293 C C . ARG A 1 290 ? 17.613 14.550 21.140 1.00 76.94 290 ARG A C 1
ATOM 2295 O O . ARG A 1 290 ? 18.741 14.356 20.683 1.00 76.94 290 ARG A O 1
ATOM 2302 N N . GLU A 1 291 ? 17.401 15.299 22.217 1.00 80.56 291 GLU A N 1
ATOM 2303 C CA . GLU A 1 291 ? 18.482 15.892 23.010 1.00 80.56 291 GLU A CA 1
ATOM 2304 C C . GLU A 1 291 ? 19.353 14.837 23.695 1.00 80.56 291 GLU A C 1
ATOM 2306 O O . GLU A 1 291 ? 20.584 14.915 23.627 1.00 80.56 291 GLU A O 1
ATOM 2311 N N . ALA A 1 292 ? 18.741 13.812 24.293 1.00 78.69 292 ALA A N 1
ATOM 2312 C CA . ALA A 1 292 ? 19.467 12.694 24.887 1.00 78.69 292 ALA A CA 1
ATOM 2313 C C . ALA A 1 292 ? 20.321 11.953 23.843 1.00 78.69 292 ALA A C 1
ATOM 2315 O O . ALA A 1 292 ? 21.485 11.638 24.098 1.00 78.69 292 ALA A O 1
ATOM 2316 N N . TRP A 1 293 ? 19.782 11.736 22.639 1.00 80.00 293 TRP A N 1
ATOM 2317 C CA . TRP A 1 293 ? 20.503 11.082 21.545 1.00 80.00 293 TRP A CA 1
ATOM 2318 C C . TRP A 1 293 ? 21.662 11.935 21.009 1.00 80.00 293 TRP A C 1
ATOM 2320 O O . TRP A 1 293 ? 22.755 11.413 20.785 1.00 80.00 293 TRP A O 1
ATOM 2330 N N . LYS A 1 294 ? 21.472 13.259 20.877 1.00 82.31 294 LYS A N 1
ATOM 2331 C CA . LYS A 1 294 ? 22.557 14.201 20.540 1.00 82.31 294 LYS A CA 1
ATOM 2332 C C . LYS A 1 294 ? 23.691 14.139 21.568 1.00 82.31 294 LYS A C 1
ATOM 2334 O O . LYS A 1 294 ? 24.850 14.026 21.174 1.00 82.31 294 LYS A O 1
ATOM 2339 N N . LYS A 1 295 ? 23.369 14.151 22.868 1.00 83.31 295 LYS A N 1
ATOM 2340 C CA . LYS A 1 295 ? 24.359 14.036 23.956 1.00 83.31 295 LYS A CA 1
ATOM 2341 C C . LYS A 1 295 ? 25.112 12.703 23.908 1.00 83.31 295 LYS A C 1
ATOM 2343 O O . LYS A 1 295 ? 26.332 12.692 24.047 1.00 83.31 295 LYS A O 1
ATOM 2348 N N . LEU A 1 296 ? 24.411 11.592 23.669 1.00 81.81 296 LEU A N 1
ATOM 2349 C CA . LEU A 1 296 ? 25.024 10.264 23.562 1.00 81.81 296 LEU A CA 1
ATOM 2350 C C . LEU A 1 296 ? 26.009 10.178 22.388 1.00 81.81 296 LEU A C 1
ATOM 2352 O O . LEU A 1 296 ? 27.104 9.642 22.538 1.00 81.81 296 LEU A O 1
ATOM 2356 N N . ASN A 1 297 ? 25.640 10.721 21.228 1.00 80.38 297 ASN A N 1
ATOM 2357 C CA . ASN A 1 297 ? 26.512 10.703 20.056 1.00 80.38 297 ASN A CA 1
ATOM 2358 C C . ASN A 1 297 ? 27.701 11.649 20.182 1.00 80.38 297 ASN A C 1
ATOM 2360 O O . ASN A 1 297 ? 28.780 11.296 19.723 1.00 80.38 297 ASN A O 1
ATOM 2364 N N . ALA A 1 298 ? 27.527 12.810 20.817 1.00 76.81 298 ALA A N 1
ATOM 2365 C CA . ALA A 1 298 ? 28.637 13.707 21.119 1.00 76.81 298 ALA A CA 1
ATOM 2366 C C . ALA A 1 298 ? 29.675 13.020 22.023 1.00 76.81 298 ALA A C 1
ATOM 2368 O O . ALA A 1 298 ? 30.863 13.083 21.727 1.00 76.81 298 ALA A O 1
ATOM 2369 N N . ARG A 1 299 ? 29.226 12.283 23.053 1.00 78.38 299 ARG A N 1
ATOM 2370 C CA . ARG A 1 299 ? 30.105 11.460 23.907 1.00 78.38 299 ARG A CA 1
ATOM 2371 C C . ARG A 1 299 ? 30.818 10.368 23.110 1.00 78.38 299 ARG A C 1
ATOM 2373 O O . ARG A 1 299 ? 32.036 10.329 23.093 1.00 78.38 299 ARG A O 1
ATOM 2380 N N . ARG A 1 300 ? 30.079 9.572 22.330 1.00 75.88 300 ARG A N 1
ATOM 2381 C CA . ARG A 1 300 ? 30.665 8.523 21.470 1.00 75.88 300 ARG A CA 1
ATOM 2382 C C . ARG A 1 300 ? 31.637 9.050 20.412 1.00 75.88 300 ARG A C 1
ATOM 2384 O O . ARG A 1 300 ? 32.471 8.292 19.933 1.00 75.88 300 ARG A O 1
ATOM 2391 N N . ALA A 1 301 ? 31.477 10.297 19.976 1.00 70.25 301 ALA A N 1
ATOM 2392 C CA . ALA A 1 301 ? 32.381 10.941 19.031 1.00 70.25 301 ALA A CA 1
ATOM 2393 C C . ALA A 1 301 ? 33.636 11.510 19.710 1.00 70.25 301 ALA A C 1
ATOM 2395 O O . ALA A 1 301 ? 34.649 11.640 19.029 1.00 70.25 301 ALA A O 1
ATOM 2396 N N . ALA A 1 302 ? 33.564 11.847 21.001 1.00 70.31 302 ALA A N 1
ATOM 2397 C CA . ALA A 1 302 ? 34.718 12.206 21.821 1.00 70.31 302 ALA A CA 1
ATOM 2398 C C . ALA A 1 302 ? 35.546 10.955 22.155 1.00 70.31 302 ALA A C 1
ATOM 2400 O O . ALA A 1 302 ? 36.721 10.918 21.824 1.00 70.31 302 ALA A O 1
ATOM 2401 N N . ASP A 1 303 ? 34.896 9.876 22.606 1.00 69.56 303 ASP A N 1
ATOM 2402 C CA . ASP A 1 303 ? 35.540 8.592 22.948 1.00 69.56 303 ASP A CA 1
ATOM 2403 C C . ASP A 1 303 ? 36.205 7.870 21.753 1.00 69.56 303 ASP A C 1
ATOM 2405 O O . ASP A 1 303 ? 36.838 6.836 21.921 1.00 69.56 303 ASP A O 1
ATOM 2409 N N . ARG A 1 304 ? 35.994 8.346 20.517 1.00 61.12 304 ARG A N 1
ATOM 2410 C CA . ARG A 1 304 ? 36.626 7.815 19.291 1.00 61.12 304 ARG A CA 1
ATOM 2411 C C . ARG A 1 304 ? 37.800 8.662 18.794 1.00 61.12 304 ARG A C 1
ATOM 2413 O O . ARG A 1 304 ? 38.372 8.325 17.759 1.00 61.12 304 ARG A O 1
ATOM 2420 N N . ARG A 1 305 ? 38.065 9.805 19.431 1.00 55.34 305 ARG A N 1
ATOM 2421 C CA . ARG A 1 305 ? 39.190 10.699 19.106 1.00 55.34 305 ARG A CA 1
ATOM 2422 C C . ARG A 1 305 ? 40.359 10.559 20.081 1.00 55.34 305 ARG A C 1
ATOM 2424 O O . ARG A 1 305 ? 41.426 11.067 19.753 1.00 55.34 305 ARG A O 1
ATOM 2431 N N . ASP A 1 306 ? 40.133 9.881 21.201 1.00 45.88 306 ASP A N 1
ATOM 2432 C CA . ASP A 1 306 ? 41.152 9.388 22.131 1.00 45.88 306 ASP A CA 1
ATOM 2433 C C . ASP A 1 306 ? 41.547 7.948 21.758 1.00 45.88 306 ASP A C 1
ATOM 2435 O O . ASP A 1 306 ? 42.724 7.585 21.978 1.00 45.88 306 ASP A O 1
#

Secondary structure (DSSP, 8-state):
----GGG--EEEE----SEE-SS-BGGGTEE-HHHHHHHHHHHHHHHHHHHHHHHS----TT-EEEEEEEE----TTS-SEEEEEEEE-TTSSEEEEEESS---HHHHHHHHHHH--SSEEEE--TTEEE-S---HHHHHHHHHHGGG-SSS---EEE--BGGGTTGGGSHHHHTSHHHHHHHHHH-EEEEETTEEEEEEEEEE--S---SSEEEEHHHHHHHH-SSTTSS-TT--HIIIIIHHHHHHHHTT-HHHH-EEEE-HHHHTS--EEE--GGG--HHHHHHHHHHHHHHHHHHHHHTTT-

Mean predicted aligned error: 7.03 Å

Sequence (306 aa):
MLLSSAQCRFIVVIDTYDRIGPQARLKKGQVTAQGARDFVAYKSNAKKLILSEVCQRDETCNLGQSQGQAEYGYRPTEVYAVDFLTNYTGDKHVTFVEPSRRLGFGLAVRTALRLTETPYVWIQQHDWALDCDIPLGPILDIMETSLSDQIAPVKYVCFPSVRMLSYATSAHVMGFPTLRELTASLKGDFVSASHPNVKVPLTPLFFWHDKPHVASTAHYLSCVFPTPLALPRGAFIEDTVGQRARNQMKQGVFAKWACWLYYPKEGTKQCLRHLQGRTWRGAEGELAQREAWKKLNARRAADRRD

pLDDT: mean 89.46, std 12.57, range [27.72, 98.69]

Radius of gyration: 21.31 Å; Cα contacts (8 Å, |Δi|>4): 500; chains: 1; bounding box: 65×46×55 Å

Nearest PDB structures (foldseek):
  6ikz-assembly1_A  TM=3.732E-01  e=4.966E-02  Acinetobacter baumannii
  7qiz-assembly1_CA  TM=2.422E-01  e=6.210E+00  Solanum lycopersicum
  6tmf-assembly1_O  TM=1.864E-01  e=4.004E+00  Thermococcus celer Vu 13 = JCM 8558